Protein AF-A0A538Q5A8-F1 (afdb_monomer_lite)

Sequence (222 aa):
MERQHADHRPHLADAARALSKSDFEQAVEAIGNLHSSVESIIVTRTRLRECVISLDGLGEPGSVIELAIRARRVVITMQTDRLREAFRDPSAAKRARGWFRGKLCGIDDVIQFLDELMKCSGGWEQYREGRPLPVGMKEIDRVTMYRTTVRIGQRTMRELGADPDLTHCLQSGIAASDWPEVHAGCKQIKSVLDGEIDQDPDTNATAPVPRARMRSASAGTP

Radius of gyration: 24.61 Å; chains: 1; bounding box: 71×52×71 Å

Structure (mmCIF, N/CA/C/O backbone):
data_AF-A0A538Q5A8-F1
#
_entry.id   AF-A0A538Q5A8-F1
#
loop_
_atom_site.group_PDB
_atom_site.id
_atom_site.type_symbol
_atom_site.label_atom_id
_atom_site.label_alt_id
_atom_site.label_comp_id
_atom_site.label_asym_id
_atom_site.label_entity_id
_atom_site.label_seq_id
_atom_site.pdbx_PDB_ins_code
_atom_site.Cartn_x
_atom_site.Cartn_y
_atom_site.Cartn_z
_atom_site.occupancy
_atom_site.B_iso_or_equiv
_atom_site.auth_seq_id
_atom_site.auth_comp_id
_atom_site.auth_asym_id
_atom_site.auth_atom_id
_atom_site.pdbx_PDB_model_num
ATOM 1 N N . MET A 1 1 ? 3.463 -10.843 -8.846 1.00 37.59 1 MET A N 1
ATOM 2 C CA . MET A 1 1 ? 4.041 -11.206 -10.160 1.00 37.59 1 MET A CA 1
ATOM 3 C C . MET A 1 1 ? 4.401 -12.690 -10.257 1.00 37.59 1 MET A C 1
ATOM 5 O O . MET A 1 1 ? 4.183 -13.246 -11.321 1.00 37.59 1 MET A O 1
ATOM 9 N N . GLU A 1 2 ? 4.826 -13.383 -9.187 1.00 29.23 2 GLU A N 1
ATOM 10 C CA . GLU A 1 2 ? 5.013 -14.853 -9.228 1.00 29.23 2 GLU A CA 1
ATOM 11 C C . GLU A 1 2 ? 3.733 -15.641 -9.544 1.00 29.23 2 GLU A C 1
ATOM 13 O O . GLU A 1 2 ? 3.791 -16.560 -10.353 1.00 29.23 2 GLU A O 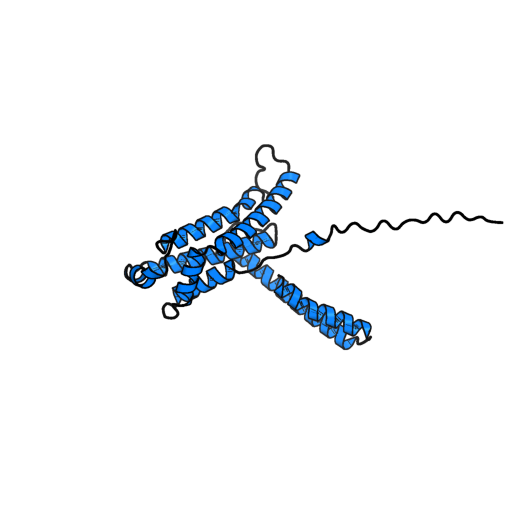1
ATOM 18 N N . ARG A 1 3 ? 2.560 -15.234 -9.027 1.00 36.12 3 ARG A N 1
ATOM 19 C CA . ARG A 1 3 ? 1.270 -15.802 -9.475 1.00 36.12 3 ARG A CA 1
ATOM 20 C C . ARG A 1 3 ? 1.015 -15.574 -10.971 1.00 36.12 3 ARG A C 1
ATOM 22 O O . ARG A 1 3 ? 0.598 -16.487 -11.652 1.00 36.12 3 ARG A O 1
ATOM 29 N N . GLN A 1 4 ? 1.386 -14.413 -11.511 1.00 48.16 4 GLN A N 1
ATOM 30 C CA . GLN A 1 4 ? 1.176 -14.071 -12.927 1.00 48.16 4 GLN A CA 1
ATOM 31 C C . GLN A 1 4 ? 2.154 -14.803 -13.860 1.00 48.16 4 GLN A C 1
ATOM 33 O O . GLN A 1 4 ? 1.758 -15.326 -14.894 1.00 48.16 4 GLN A O 1
ATOM 38 N N . HIS A 1 5 ? 3.430 -14.930 -13.478 1.00 47.41 5 HIS A N 1
ATOM 39 C CA . HIS A 1 5 ? 4.376 -15.797 -14.185 1.00 47.41 5 HIS A CA 1
ATOM 40 C C . HIS A 1 5 ? 3.963 -17.274 -14.086 1.00 47.41 5 HIS A C 1
ATOM 42 O O . HIS A 1 5 ? 4.152 -18.017 -15.047 1.00 47.41 5 HIS A O 1
ATOM 48 N N . ALA A 1 6 ? 3.383 -17.701 -12.959 1.00 55.28 6 ALA A N 1
ATOM 49 C CA . ALA A 1 6 ? 2.808 -19.033 -12.803 1.00 55.28 6 ALA A CA 1
ATOM 50 C C . ALA A 1 6 ? 1.535 -19.243 -13.641 1.00 55.28 6 ALA A C 1
ATOM 52 O O . ALA A 1 6 ? 1.316 -20.369 -14.067 1.00 55.28 6 ALA A O 1
ATOM 53 N N . ASP A 1 7 ? 0.766 -18.194 -13.942 1.00 58.53 7 ASP A N 1
ATOM 54 C CA . ASP A 1 7 ? -0.434 -18.267 -14.788 1.00 58.53 7 ASP A CA 1
ATOM 55 C C . ASP A 1 7 ? -0.092 -18.299 -16.294 1.00 58.53 7 ASP A C 1
ATOM 57 O O . ASP A 1 7 ? -0.778 -18.952 -17.075 1.00 58.53 7 ASP A O 1
ATOM 61 N N . HIS A 1 8 ? 1.006 -17.663 -16.729 1.00 64.19 8 HIS A N 1
ATOM 62 C CA . HIS A 1 8 ? 1.433 -17.681 -18.143 1.00 64.19 8 HIS A CA 1
ATOM 63 C C . HIS A 1 8 ? 2.326 -18.869 -18.516 1.00 64.19 8 HIS A C 1
ATOM 65 O O . HIS A 1 8 ? 2.351 -19.296 -19.673 1.00 64.19 8 HIS A O 1
ATOM 71 N N . ARG A 1 9 ? 3.083 -19.407 -17.551 1.00 65.94 9 ARG A N 1
ATOM 72 C CA . ARG A 1 9 ? 4.001 -20.537 -17.757 1.00 65.94 9 ARG A CA 1
ATOM 73 C C . ARG A 1 9 ? 3.291 -21.805 -18.281 1.00 65.94 9 ARG A C 1
ATOM 75 O O . ARG A 1 9 ? 3.888 -22.446 -19.141 1.00 65.94 9 ARG A O 1
ATOM 82 N N . PRO A 1 10 ? 2.054 -22.148 -17.867 1.00 69.69 10 PRO A N 1
ATOM 83 C CA . PRO A 1 10 ? 1.258 -23.218 -18.466 1.00 69.69 10 PRO A CA 1
ATOM 84 C C . PRO A 1 10 ? 0.970 -22.974 -19.947 1.00 69.69 10 PRO A C 1
ATOM 86 O O . PRO A 1 10 ? 1.290 -23.829 -20.759 1.00 69.69 10 PRO A O 1
ATOM 89 N N . HIS A 1 11 ? 0.496 -21.782 -20.326 1.00 69.50 11 HIS A N 1
ATOM 90 C CA . HIS A 1 11 ? 0.182 -21.460 -21.724 1.00 69.50 11 HIS A CA 1
ATOM 91 C C . HIS A 1 11 ? 1.423 -21.469 -22.631 1.00 69.50 11 HIS A C 1
ATOM 93 O O . HIS A 1 11 ? 1.378 -21.984 -23.745 1.00 69.50 11 HIS A O 1
ATOM 99 N N . LEU A 1 12 ? 2.560 -20.970 -22.134 1.00 70.62 12 LEU A N 1
ATOM 100 C CA . LEU A 1 12 ? 3.858 -21.063 -22.814 1.00 70.62 12 LEU A CA 1
ATOM 101 C C . LEU A 1 12 ? 4.355 -22.512 -22.932 1.00 70.62 12 LEU A C 1
ATOM 103 O O . LEU A 1 12 ? 4.882 -22.898 -23.976 1.00 70.62 12 LEU A O 1
ATOM 107 N N . ALA A 1 13 ? 4.188 -23.320 -21.883 1.00 75.00 13 ALA A N 1
ATOM 108 C CA . ALA A 1 13 ? 4.565 -24.730 -21.890 1.00 75.00 13 ALA A CA 1
ATOM 109 C C . ALA A 1 13 ? 3.669 -25.563 -22.818 1.00 75.00 13 ALA A C 1
ATOM 111 O O . ALA A 1 13 ? 4.172 -26.460 -23.492 1.00 75.00 13 ALA A O 1
ATOM 112 N N . ASP A 1 14 ? 2.375 -25.260 -22.884 1.00 72.06 14 ASP A N 1
ATOM 113 C CA . ASP A 1 14 ? 1.410 -25.931 -23.752 1.00 72.06 14 ASP A CA 1
ATOM 114 C C . ASP A 1 14 ? 1.629 -25.551 -25.219 1.00 72.06 14 ASP A C 1
ATOM 116 O O . ASP A 1 14 ? 1.674 -26.443 -26.063 1.00 72.06 14 ASP A O 1
ATOM 120 N N . ALA A 1 15 ? 1.912 -24.277 -25.517 1.00 64.94 15 ALA A N 1
ATOM 121 C CA . ALA A 1 15 ? 2.316 -23.844 -26.855 1.00 64.94 15 ALA A CA 1
ATOM 122 C C . ALA A 1 15 ? 3.619 -24.531 -27.304 1.00 64.94 15 ALA A C 1
ATOM 124 O O . ALA A 1 15 ? 3.683 -25.089 -28.398 1.00 64.94 15 ALA A O 1
ATOM 125 N N . ALA A 1 16 ? 4.647 -24.568 -26.447 1.00 71.94 16 ALA A N 1
ATOM 126 C CA . ALA A 1 16 ? 5.907 -25.251 -26.752 1.00 71.94 16 ALA A CA 1
ATOM 127 C C . ALA A 1 16 ? 5.720 -26.769 -26.946 1.00 71.94 16 ALA A C 1
ATOM 129 O O . ALA A 1 16 ? 6.320 -27.362 -27.845 1.00 71.94 16 ALA A O 1
ATOM 130 N N . ARG A 1 17 ? 4.864 -27.402 -26.132 1.00 74.50 17 ARG A N 1
ATOM 131 C CA . ARG A 1 17 ? 4.540 -28.832 -26.230 1.00 74.50 17 ARG A CA 1
ATOM 132 C C . ARG A 1 17 ? 3.773 -29.149 -27.513 1.00 74.50 17 ARG A C 1
ATOM 134 O O . ARG A 1 17 ? 4.131 -30.115 -28.185 1.00 74.50 17 ARG A O 1
ATOM 141 N N . ALA A 1 18 ? 2.771 -28.349 -27.864 1.00 68.38 18 ALA A N 1
ATOM 142 C CA . ALA A 1 18 ? 1.986 -28.507 -29.086 1.00 68.38 18 ALA A CA 1
ATOM 143 C C . ALA A 1 18 ? 2.860 -28.329 -30.339 1.00 68.38 18 ALA A C 1
ATOM 145 O O . ALA A 1 18 ? 2.872 -29.196 -31.214 1.00 68.38 18 ALA A O 1
ATOM 146 N N . LEU A 1 19 ? 3.717 -27.299 -30.358 1.00 71.69 19 LEU A N 1
ATOM 147 C CA . LEU A 1 19 ? 4.694 -27.080 -31.432 1.00 71.69 19 LEU A CA 1
ATOM 148 C C . LEU A 1 19 ? 5.679 -28.252 -31.573 1.00 71.69 19 LEU A C 1
ATOM 150 O O . LEU A 1 19 ? 5.945 -28.692 -32.689 1.00 71.69 19 LEU A O 1
ATOM 154 N N . SER A 1 20 ? 6.171 -28.823 -30.464 1.00 77.06 20 SER A N 1
ATOM 155 C CA . SER A 1 20 ? 7.066 -29.995 -30.508 1.00 77.06 20 SER A CA 1
ATOM 156 C C . SER A 1 20 ? 6.410 -31.255 -31.089 1.00 77.06 20 SER A C 1
ATOM 158 O O . SER A 1 20 ? 7.106 -32.143 -31.577 1.00 77.06 20 SER A O 1
ATOM 160 N N . LYS A 1 21 ? 5.074 -31.331 -31.049 1.00 82.69 21 LYS A N 1
ATOM 161 C CA . LYS A 1 21 ? 4.269 -32.440 -31.578 1.00 82.69 21 LYS A CA 1
ATOM 162 C C . LYS A 1 21 ? 3.702 -32.161 -32.972 1.00 82.69 21 LYS A C 1
ATOM 164 O O . LYS A 1 21 ? 2.992 -33.009 -33.499 1.00 82.69 21 LYS A O 1
ATOM 169 N N . SER A 1 22 ? 4.026 -31.011 -33.572 1.00 80.69 22 SER A N 1
ATOM 170 C CA . SER A 1 22 ? 3.412 -30.531 -34.822 1.00 80.69 22 SER A CA 1
ATOM 171 C C . SER A 1 22 ? 1.880 -30.419 -34.748 1.00 80.69 22 SER A C 1
ATOM 173 O O . SER A 1 22 ? 1.199 -30.507 -35.766 1.00 80.69 22 SER A O 1
ATOM 175 N N . ASP A 1 23 ? 1.339 -30.215 -33.543 1.00 78.31 23 ASP A N 1
ATOM 176 C CA . ASP A 1 23 ? -0.081 -29.948 -33.321 1.00 78.31 23 ASP A CA 1
ATOM 177 C C . ASP A 1 23 ? -0.313 -28.436 -33.408 1.00 78.31 23 ASP A C 1
ATOM 179 O O . ASP A 1 23 ? -0.249 -27.691 -32.426 1.00 78.31 23 ASP A O 1
ATOM 183 N N . PHE A 1 24 ? -0.467 -27.963 -34.643 1.00 78.00 24 PHE A N 1
ATOM 184 C CA . PHE A 1 24 ? -0.552 -26.537 -34.940 1.00 78.00 24 PHE A CA 1
ATOM 185 C C . PHE A 1 24 ? -1.856 -25.902 -34.445 1.00 78.00 24 PHE A C 1
ATOM 187 O O . PHE A 1 24 ? -1.847 -24.724 -34.100 1.00 78.00 24 PHE A O 1
ATOM 194 N N . GLU A 1 25 ? -2.951 -26.659 -34.364 1.00 79.75 25 GLU A N 1
ATOM 195 C CA . GLU A 1 25 ? -4.241 -26.161 -33.873 1.00 79.75 25 GLU A CA 1
ATOM 196 C C . GLU A 1 25 ? -4.165 -25.864 -32.371 1.00 79.75 25 GLU A C 1
ATOM 198 O O . GLU A 1 25 ? -4.440 -24.741 -31.942 1.00 79.75 25 GLU A O 1
ATOM 203 N N . GLN A 1 26 ? -3.647 -26.815 -31.586 1.00 70.38 26 GLN A N 1
ATOM 204 C CA . GLN A 1 26 ? -3.437 -26.628 -30.151 1.00 70.38 26 GLN A CA 1
ATOM 205 C C . GLN A 1 26 ? -2.384 -25.546 -29.848 1.00 70.38 26 GLN A C 1
ATOM 207 O O . GLN A 1 26 ? -2.500 -24.814 -28.862 1.00 70.38 26 GLN A O 1
ATOM 212 N N . ALA A 1 27 ? -1.366 -25.396 -30.703 1.00 69.44 27 ALA A N 1
ATOM 213 C CA . ALA A 1 27 ? -0.387 -24.318 -30.577 1.00 69.44 27 ALA A CA 1
ATOM 214 C C . ALA A 1 27 ? -1.016 -22.933 -30.807 1.00 69.44 27 ALA A C 1
ATOM 216 O O . ALA A 1 27 ? -0.732 -22.002 -30.051 1.00 69.44 27 ALA A O 1
ATOM 217 N N . VAL A 1 28 ? -1.882 -22.790 -31.816 1.00 79.94 28 VAL A N 1
ATOM 218 C CA . VAL A 1 28 ? -2.597 -21.536 -32.107 1.00 79.94 28 VAL A CA 1
ATOM 219 C C . VAL A 1 28 ? -3.546 -21.169 -30.968 1.00 79.94 28 VAL A C 1
ATOM 221 O O . VAL A 1 28 ? -3.553 -20.013 -30.543 1.00 79.94 28 VAL A O 1
ATOM 224 N N . GLU A 1 29 ? -4.286 -22.132 -30.417 1.00 80.50 29 GLU A N 1
ATOM 225 C CA . GLU A 1 29 ? -5.169 -21.903 -29.267 1.00 80.50 29 GLU A CA 1
ATOM 226 C C . GLU A 1 29 ? -4.383 -21.448 -28.024 1.00 80.50 29 GLU A C 1
ATOM 228 O O . GLU A 1 29 ? -4.725 -20.442 -27.395 1.00 80.50 29 GLU A O 1
ATOM 233 N N . ALA A 1 30 ? -3.278 -22.126 -27.694 1.00 73.38 30 ALA A N 1
ATOM 234 C CA . ALA A 1 30 ? -2.431 -21.763 -26.558 1.00 73.38 30 ALA A CA 1
ATOM 235 C C . ALA A 1 30 ? -1.811 -20.359 -26.708 1.00 73.38 30 ALA A C 1
ATOM 237 O O . ALA A 1 30 ? -1.755 -19.598 -25.737 1.00 73.38 30 ALA A O 1
ATOM 238 N N . ILE A 1 31 ? -1.395 -19.985 -27.924 1.00 78.12 31 ILE A N 1
ATOM 239 C CA . ILE A 1 31 ? -0.902 -18.635 -28.239 1.00 78.12 31 ILE A CA 1
ATOM 240 C C . ILE A 1 31 ? -2.031 -17.598 -28.130 1.00 78.12 31 ILE A C 1
ATOM 242 O O . ILE A 1 31 ? -1.809 -16.523 -27.571 1.00 78.12 31 ILE A O 1
ATOM 246 N N . GLY A 1 32 ? -3.243 -17.910 -28.600 1.00 80.19 32 GLY A N 1
ATOM 247 C CA . GLY A 1 32 ? -4.415 -17.034 -28.477 1.00 80.19 32 GLY A CA 1
ATOM 248 C C . GLY A 1 32 ? -4.809 -16.767 -27.020 1.00 80.19 32 GLY A C 1
ATOM 249 O O . GLY A 1 32 ? -5.078 -15.623 -26.639 1.00 80.19 32 GLY A O 1
ATOM 250 N N . ASN A 1 33 ? -4.755 -17.798 -26.175 1.00 76.44 33 ASN A N 1
ATOM 251 C CA . ASN A 1 33 ? -4.993 -17.682 -24.736 1.00 76.44 33 ASN A CA 1
ATOM 252 C C . ASN A 1 33 ? -3.912 -16.836 -24.045 1.00 76.44 33 ASN A C 1
ATOM 254 O O . ASN A 1 33 ? -4.232 -15.962 -23.235 1.00 76.44 33 ASN A O 1
ATOM 258 N N . LEU A 1 34 ? -2.638 -17.028 -24.408 1.00 76.25 34 LEU A N 1
ATOM 259 C CA . LEU A 1 34 ? -1.540 -16.195 -23.915 1.00 76.25 34 LEU A CA 1
ATOM 260 C C . LEU A 1 34 ? -1.723 -14.726 -24.320 1.00 76.25 34 LEU A C 1
ATOM 262 O O . LEU A 1 34 ? -1.598 -13.845 -23.470 1.00 76.25 34 LEU A O 1
ATOM 266 N N . HIS A 1 35 ? -2.051 -14.461 -25.586 1.00 78.50 35 HIS A N 1
ATOM 267 C CA . HIS A 1 35 ? -2.287 -13.109 -26.093 1.00 78.50 35 HIS A CA 1
ATOM 268 C C . HIS A 1 35 ? -3.410 -12.406 -25.321 1.00 78.50 35 HIS A C 1
ATOM 270 O O . HIS A 1 35 ? -3.210 -11.309 -24.803 1.00 78.50 35 HIS A O 1
ATOM 276 N N . SER A 1 36 ? -4.559 -13.070 -25.168 1.00 77.75 36 SER A N 1
ATOM 277 C CA . SER A 1 36 ? -5.715 -12.536 -24.430 1.00 77.75 36 SER A CA 1
ATOM 278 C C . SER A 1 36 ? -5.375 -12.231 -22.966 1.00 77.75 36 SER A C 1
ATOM 280 O O . SER A 1 36 ? -5.801 -11.220 -22.404 1.00 77.75 36 SER A O 1
ATOM 282 N N . SER A 1 37 ? -4.560 -13.083 -22.340 1.00 74.50 37 SER A N 1
ATOM 283 C CA . SER A 1 37 ? -4.088 -12.890 -20.968 1.00 74.50 37 SER A CA 1
ATOM 284 C C . SER A 1 37 ? -3.166 -11.668 -20.839 1.00 74.50 37 SER A C 1
ATOM 286 O O . SER A 1 37 ? -3.335 -10.848 -19.932 1.00 74.50 37 SER A O 1
ATOM 288 N N . VAL A 1 38 ? -2.233 -11.487 -21.781 1.00 79.19 38 VAL A N 1
ATOM 289 C CA . VAL A 1 38 ? -1.341 -10.316 -21.831 1.00 79.19 38 VAL A CA 1
ATOM 290 C C . VAL A 1 38 ? -2.129 -9.026 -22.071 1.00 79.19 38 VAL A C 1
ATOM 292 O O . VAL A 1 38 ? -1.880 -8.024 -21.398 1.00 79.19 38 VAL A O 1
ATOM 295 N N . GLU A 1 39 ? -3.109 -9.044 -22.972 1.00 81.94 39 GLU A N 1
ATOM 296 C CA . GLU A 1 39 ? -3.972 -7.891 -23.244 1.00 81.94 39 GLU A CA 1
ATOM 297 C C . GLU A 1 39 ? -4.750 -7.458 -21.992 1.00 81.94 39 GLU A C 1
ATOM 299 O O . GLU A 1 39 ? -4.746 -6.279 -21.630 1.00 81.94 39 GLU A O 1
ATOM 304 N N . SER A 1 40 ? -5.321 -8.414 -21.255 1.00 76.12 40 SER A N 1
ATOM 305 C CA . SER A 1 40 ? -5.997 -8.153 -19.978 1.00 76.12 40 SER A CA 1
ATOM 306 C C . SER A 1 40 ? -5.077 -7.478 -18.948 1.00 76.12 40 SER A C 1
ATOM 308 O O . SER A 1 40 ? -5.486 -6.540 -18.251 1.00 76.12 40 SER A O 1
ATOM 310 N N . ILE A 1 41 ? -3.804 -7.883 -18.882 1.00 78.56 41 ILE A N 1
ATOM 311 C CA . ILE A 1 41 ? -2.804 -7.260 -18.001 1.00 78.56 41 ILE A CA 1
ATOM 312 C C . ILE A 1 41 ? -2.503 -5.829 -18.432 1.00 78.56 41 ILE A C 1
ATOM 314 O O . ILE A 1 41 ? -2.433 -4.941 -17.578 1.00 78.56 41 ILE A O 1
ATOM 318 N N . ILE A 1 42 ? -2.343 -5.585 -19.734 1.00 80.94 42 ILE A N 1
ATOM 319 C CA . ILE A 1 42 ? -2.101 -4.241 -20.270 1.00 80.94 42 ILE A CA 1
ATOM 320 C C . ILE A 1 42 ? -3.276 -3.326 -19.923 1.00 80.94 42 ILE A C 1
ATOM 322 O O . ILE A 1 42 ? -3.060 -2.257 -19.354 1.00 80.94 42 ILE A O 1
ATOM 326 N N . VAL A 1 43 ? -4.513 -3.763 -20.176 1.00 83.31 43 VAL A N 1
ATOM 327 C CA . VAL A 1 43 ? -5.726 -2.997 -19.849 1.00 83.31 43 VAL A CA 1
ATOM 328 C C . VAL A 1 43 ? -5.808 -2.712 -18.349 1.00 83.31 43 VAL A C 1
ATOM 330 O O . VAL A 1 43 ? -6.042 -1.572 -17.946 1.00 83.31 43 VAL A O 1
ATOM 333 N N . THR A 1 44 ? -5.565 -3.719 -17.509 1.00 81.31 44 THR A N 1
ATOM 334 C CA . THR A 1 44 ? -5.602 -3.570 -16.047 1.00 81.31 44 THR A CA 1
ATOM 335 C C . THR A 1 44 ? -4.535 -2.596 -15.554 1.00 81.31 44 THR A C 1
ATOM 337 O O . THR A 1 44 ? -4.825 -1.725 -14.733 1.00 81.31 44 THR A O 1
ATOM 340 N N . ARG A 1 45 ? -3.308 -2.687 -16.078 1.00 85.00 45 ARG A N 1
ATOM 341 C CA . ARG A 1 45 ? -2.212 -1.772 -15.742 1.00 85.00 45 ARG A CA 1
ATOM 342 C C . ARG A 1 45 ? -2.521 -0.341 -16.174 1.00 85.00 45 ARG A C 1
ATOM 344 O O . ARG A 1 45 ? -2.239 0.577 -15.408 1.00 85.00 45 ARG A O 1
ATOM 351 N N . THR A 1 46 ? -3.073 -0.146 -17.369 1.00 87.56 46 THR A N 1
ATOM 352 C CA . THR A 1 46 ? -3.444 1.182 -17.879 1.00 87.56 46 THR A CA 1
ATOM 353 C C . THR A 1 46 ? -4.511 1.820 -16.998 1.00 87.56 46 THR A C 1
ATOM 355 O O . THR A 1 46 ? -4.307 2.932 -16.522 1.00 87.56 46 THR A O 1
ATOM 358 N N . ARG A 1 47 ? -5.573 1.079 -16.660 1.00 88.00 47 ARG A N 1
ATOM 359 C CA . ARG A 1 47 ? -6.610 1.556 -15.733 1.00 88.00 47 ARG A CA 1
ATOM 360 C C . ARG A 1 47 ? -6.046 1.879 -14.352 1.00 88.00 47 ARG A C 1
ATOM 362 O O . ARG A 1 47 ? -6.343 2.929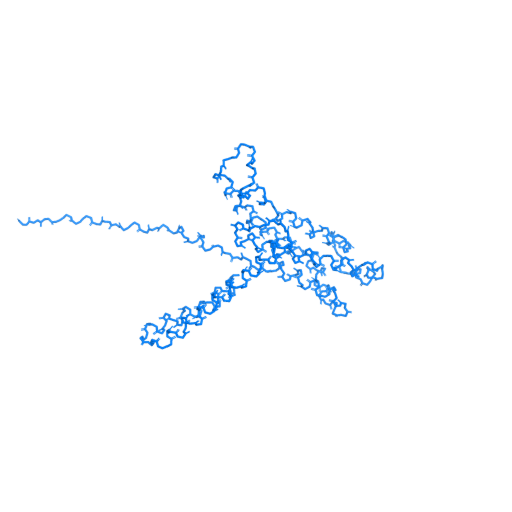 -13.796 1.00 88.00 47 ARG A O 1
ATOM 369 N N . LEU A 1 48 ? -5.194 1.007 -13.805 1.00 89.00 48 LEU A N 1
ATOM 370 C CA . LEU A 1 48 ? -4.543 1.257 -12.518 1.00 89.00 48 LEU A CA 1
ATOM 371 C C . LEU A 1 48 ? -3.702 2.539 -12.559 1.00 89.00 48 LEU A C 1
ATOM 373 O O . LEU A 1 48 ? -3.770 3.339 -11.631 1.00 89.00 48 LEU A O 1
ATOM 377 N N . ARG A 1 49 ? -2.930 2.741 -13.630 1.00 91.25 49 ARG A N 1
ATOM 378 C CA . ARG A 1 49 ? -2.128 3.950 -13.850 1.00 91.25 49 ARG A CA 1
ATOM 379 C C . ARG A 1 49 ? -3.002 5.199 -13.881 1.00 91.25 49 ARG A C 1
ATOM 381 O O . ARG A 1 49 ? -2.698 6.138 -13.156 1.00 91.25 49 ARG A O 1
ATOM 388 N N . GLU A 1 50 ? -4.075 5.200 -14.663 1.00 93.25 50 GLU A N 1
ATOM 389 C CA . GLU A 1 50 ? -5.018 6.324 -14.746 1.00 93.25 50 GLU A CA 1
ATOM 390 C C . GLU A 1 50 ? -5.620 6.660 -13.377 1.00 93.25 50 GLU A C 1
ATOM 392 O O . GLU A 1 50 ? -5.583 7.815 -12.950 1.00 93.25 50 GLU A O 1
ATOM 397 N N . CYS A 1 51 ? -6.096 5.647 -12.644 1.00 91.88 51 CYS A N 1
ATOM 398 C CA . CYS A 1 51 ? -6.638 5.836 -11.302 1.00 91.88 51 CYS A CA 1
ATOM 399 C C . CYS A 1 51 ? -5.595 6.403 -10.333 1.00 91.88 51 CYS A C 1
ATOM 401 O O . CYS A 1 51 ? -5.885 7.357 -9.618 1.00 91.88 51 CYS A O 1
ATOM 403 N N . VAL A 1 52 ? -4.383 5.842 -10.307 1.00 94.19 52 VAL A N 1
ATOM 404 C CA . VAL A 1 52 ? -3.316 6.295 -9.403 1.00 94.19 52 VAL A CA 1
ATOM 405 C C . VAL A 1 52 ? -2.935 7.742 -9.690 1.00 94.19 52 VAL A C 1
ATOM 407 O O . VAL A 1 52 ? -2.897 8.539 -8.759 1.00 94.19 52 VAL A O 1
ATOM 410 N N . ILE A 1 53 ? -2.725 8.098 -10.961 1.00 93.88 53 ILE A N 1
ATOM 411 C CA . ILE A 1 53 ? -2.381 9.469 -11.365 1.00 93.88 53 ILE A CA 1
ATOM 412 C C . ILE A 1 53 ? -3.471 10.453 -10.934 1.00 93.88 53 ILE A C 1
ATOM 414 O O . ILE A 1 53 ? -3.157 11.520 -10.408 1.00 93.88 53 ILE A O 1
ATOM 418 N N . SER A 1 54 ? -4.741 10.093 -11.137 1.00 93.88 54 SER A N 1
ATOM 419 C CA . SER A 1 54 ? -5.872 10.936 -10.749 1.00 93.88 54 SER A CA 1
ATOM 420 C C . SER A 1 54 ? -5.998 11.116 -9.235 1.00 93.88 54 SER A C 1
ATOM 422 O O . SER A 1 54 ? -6.544 12.129 -8.806 1.00 93.88 54 SER A O 1
ATOM 424 N N . LEU A 1 55 ? -5.567 10.135 -8.437 1.00 92.19 55 LEU A N 1
ATOM 425 C CA . LEU A 1 55 ? -5.787 10.120 -6.989 1.00 92.19 55 LEU A CA 1
ATOM 426 C C . LEU A 1 55 ? -4.609 10.693 -6.197 1.00 92.19 55 LEU A C 1
ATOM 428 O O . LEU A 1 55 ? -4.838 11.323 -5.169 1.00 92.19 55 LEU A O 1
ATOM 432 N N . ASP A 1 56 ? -3.368 10.497 -6.648 1.00 91.69 56 ASP A N 1
ATOM 433 C CA . ASP A 1 56 ? -2.183 10.985 -5.929 1.00 91.69 56 ASP A CA 1
ATOM 434 C C . ASP A 1 56 ? -1.591 12.287 -6.486 1.00 91.69 56 ASP A C 1
ATOM 436 O O . ASP A 1 56 ? -0.780 12.925 -5.816 1.00 91.69 56 ASP A O 1
ATOM 440 N N . GLY A 1 57 ? -1.976 12.693 -7.702 1.00 88.56 57 GLY A N 1
ATOM 441 C CA . GLY A 1 57 ? -1.511 13.930 -8.331 1.00 88.56 57 GLY A CA 1
ATOM 442 C C . GLY A 1 57 ? -0.016 13.960 -8.672 1.00 88.56 57 GLY A C 1
ATOM 443 O O . GLY A 1 57 ? 0.510 15.014 -9.026 1.00 88.56 57 GLY A O 1
ATOM 444 N N . LEU A 1 58 ? 0.694 12.829 -8.601 1.00 88.75 58 LEU A N 1
ATOM 445 C CA . LEU A 1 58 ? 2.137 12.780 -8.846 1.00 88.75 58 LEU A CA 1
ATOM 446 C C . LEU A 1 58 ? 2.476 12.685 -10.343 1.00 88.75 58 LEU A C 1
ATOM 448 O O . LEU A 1 58 ? 3.646 12.762 -10.707 1.00 88.75 58 LEU A O 1
ATOM 452 N N . GLY A 1 59 ? 1.503 12.523 -11.241 1.00 90.69 59 GLY A N 1
ATOM 453 C CA . GLY A 1 59 ? 1.751 12.369 -12.682 1.00 90.69 59 GLY A CA 1
ATOM 454 C C . GLY A 1 59 ? 2.389 11.020 -13.044 1.00 90.69 59 GLY A C 1
ATOM 455 O O . GLY A 1 59 ? 2.296 10.056 -12.287 1.00 90.69 59 GLY A O 1
ATOM 456 N N . GLU A 1 60 ? 3.062 10.938 -14.191 1.00 91.69 60 GLU A N 1
ATOM 457 C CA . GLU A 1 60 ? 3.463 9.659 -14.804 1.00 91.69 60 GLU A CA 1
ATOM 458 C C . GLU A 1 60 ? 4.495 8.824 -14.026 1.00 91.69 60 GLU A C 1
ATOM 460 O O . GLU A 1 60 ? 5.599 9.317 -13.784 1.00 91.69 60 GLU A O 1
ATOM 465 N N . PRO A 1 61 ? 4.206 7.561 -13.656 1.00 90.62 61 PRO A N 1
ATOM 466 C CA . PRO A 1 61 ? 5.160 6.754 -12.908 1.00 90.62 61 PRO A CA 1
ATOM 467 C C . PRO A 1 61 ? 6.405 6.420 -13.735 1.00 90.62 61 PRO A C 1
ATOM 469 O O . PRO A 1 61 ? 6.300 6.006 -14.888 1.00 90.62 61 PRO A O 1
ATOM 472 N N . GLY A 1 62 ? 7.588 6.528 -13.124 1.00 87.00 62 GLY A N 1
ATOM 473 C CA . GLY A 1 62 ? 8.863 6.199 -13.772 1.00 87.00 62 GLY A CA 1
ATOM 474 C C . GLY A 1 62 ? 9.130 4.694 -13.896 1.00 87.00 62 GLY A C 1
ATOM 475 O O . GLY A 1 62 ? 10.035 4.276 -14.614 1.00 87.00 62 GLY A O 1
ATOM 476 N N . SER A 1 63 ? 8.354 3.852 -13.205 1.00 88.00 63 SER A N 1
ATOM 477 C CA . SER A 1 63 ? 8.462 2.391 -13.277 1.00 88.00 63 SER A CA 1
ATOM 478 C C . SER A 1 63 ? 7.171 1.685 -12.844 1.00 88.00 63 SER A C 1
ATOM 480 O O . SER A 1 63 ? 6.305 2.267 -12.190 1.00 88.00 63 SER A O 1
ATOM 482 N N . VAL A 1 64 ? 7.043 0.395 -13.178 1.00 86.81 64 VAL A N 1
ATOM 483 C CA . VAL A 1 64 ? 5.927 -0.455 -12.707 1.00 86.81 64 VAL A CA 1
ATOM 484 C C . VAL A 1 64 ? 5.963 -0.633 -11.188 1.00 86.81 64 VAL A C 1
ATOM 486 O O . VAL A 1 64 ? 4.913 -0.653 -10.551 1.00 86.81 64 VAL A O 1
ATOM 489 N N . ILE A 1 65 ? 7.159 -0.722 -10.601 1.00 86.75 65 ILE A N 1
ATOM 490 C CA . ILE A 1 65 ? 7.320 -0.849 -9.149 1.00 86.75 65 ILE A CA 1
ATOM 491 C C . ILE A 1 65 ? 6.862 0.440 -8.457 1.00 86.75 65 ILE A C 1
ATOM 493 O O . ILE A 1 65 ? 6.108 0.367 -7.490 1.00 86.75 65 ILE A O 1
ATOM 497 N N . GLU A 1 66 ? 7.227 1.614 -8.988 1.00 91.69 66 GLU A N 1
ATOM 498 C CA . GLU A 1 66 ? 6.702 2.895 -8.496 1.00 91.69 66 GLU A CA 1
ATOM 499 C C . GLU A 1 66 ? 5.171 2.931 -8.568 1.00 91.69 66 GLU A C 1
ATOM 501 O O . GLU A 1 66 ? 4.522 3.261 -7.577 1.00 91.69 66 GLU A O 1
ATOM 506 N N . LEU A 1 67 ? 4.581 2.538 -9.705 1.00 91.25 67 LEU A N 1
ATOM 507 C CA . LEU A 1 67 ? 3.125 2.472 -9.854 1.00 91.25 67 LEU A CA 1
ATOM 508 C C . LEU A 1 67 ? 2.488 1.565 -8.792 1.00 91.25 67 LEU A C 1
ATOM 510 O O . LEU A 1 67 ? 1.463 1.920 -8.215 1.00 91.25 67 LEU A O 1
ATOM 514 N N . ALA A 1 68 ? 3.093 0.415 -8.504 1.00 89.62 68 ALA A N 1
ATOM 515 C CA . ALA A 1 68 ? 2.581 -0.513 -7.506 1.00 89.62 68 ALA A CA 1
ATOM 516 C C . ALA A 1 68 ? 2.690 0.045 -6.075 1.00 89.62 68 ALA A C 1
ATOM 518 O O . ALA A 1 68 ? 1.742 -0.089 -5.302 1.00 89.62 68 ALA A O 1
ATOM 519 N N . ILE A 1 69 ? 3.796 0.715 -5.728 1.00 91.50 69 ILE A N 1
ATOM 520 C CA . ILE A 1 69 ? 3.943 1.441 -4.454 1.00 91.50 69 ILE A CA 1
ATOM 521 C C . ILE A 1 69 ? 2.847 2.504 -4.346 1.00 91.50 69 ILE A C 1
ATOM 523 O O . ILE A 1 69 ? 2.104 2.528 -3.370 1.00 91.50 69 ILE A O 1
ATOM 527 N N . ARG A 1 70 ? 2.686 3.348 -5.368 1.00 93.19 70 ARG A N 1
ATOM 528 C CA . ARG A 1 70 ? 1.681 4.421 -5.386 1.00 93.19 70 ARG A CA 1
ATOM 529 C C . ARG A 1 70 ? 0.250 3.890 -5.288 1.00 93.19 70 ARG A C 1
ATOM 531 O O . ARG A 1 70 ? -0.527 4.407 -4.493 1.00 93.19 70 ARG A O 1
ATOM 538 N N . ALA A 1 71 ? -0.075 2.804 -5.989 1.00 92.19 71 ALA A N 1
ATOM 539 C CA . ALA A 1 71 ? -1.368 2.128 -5.873 1.00 92.19 71 ALA A CA 1
ATOM 540 C C . ALA A 1 71 ? -1.670 1.680 -4.436 1.00 92.19 71 ALA A C 1
ATOM 542 O O . ALA A 1 71 ? -2.778 1.887 -3.942 1.00 92.19 71 ALA A O 1
ATOM 543 N N . ARG A 1 72 ? -0.679 1.112 -3.736 1.00 92.50 72 ARG A N 1
ATOM 544 C CA . ARG A 1 72 ? -0.826 0.751 -2.318 1.00 92.50 72 ARG A CA 1
ATOM 545 C C . ARG A 1 72 ? -1.048 1.979 -1.455 1.00 92.50 72 ARG A C 1
ATOM 547 O O . ARG A 1 72 ? -1.924 1.935 -0.598 1.00 92.50 72 ARG A O 1
ATOM 554 N N . ARG A 1 73 ? -0.298 3.061 -1.701 1.00 93.19 73 ARG A N 1
ATOM 555 C CA . ARG A 1 73 ? -0.457 4.317 -0.957 1.00 93.19 73 ARG A CA 1
ATOM 556 C C . ARG A 1 73 ? -1.879 4.846 -1.067 1.00 93.19 73 ARG A C 1
ATOM 558 O O . ARG A 1 73 ? -2.503 5.087 -0.045 1.00 93.19 73 ARG A O 1
ATOM 565 N N . VAL A 1 74 ? -2.412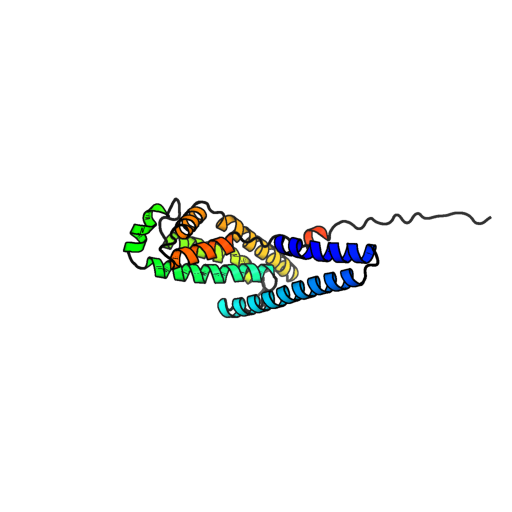 4.918 -2.285 1.00 94.00 74 VAL A N 1
ATOM 566 C CA . VAL A 1 74 ? -3.794 5.345 -2.543 1.00 94.00 74 VAL A CA 1
ATOM 567 C C . VAL A 1 74 ? -4.799 4.497 -1.760 1.00 94.00 74 VAL A C 1
ATOM 569 O O . VAL A 1 74 ? -5.646 5.045 -1.057 1.00 94.00 74 VAL A O 1
ATOM 572 N N . VAL A 1 75 ? -4.699 3.164 -1.834 1.00 93.38 75 VAL A N 1
ATOM 573 C CA . VAL A 1 75 ? -5.629 2.276 -1.116 1.00 93.38 75 VAL A CA 1
ATOM 574 C C . VAL A 1 75 ? -5.519 2.462 0.394 1.00 93.38 75 VAL A C 1
ATOM 576 O O . VAL A 1 75 ? -6.550 2.583 1.055 1.00 93.38 75 VAL A O 1
ATOM 579 N N . ILE A 1 76 ? -4.296 2.503 0.931 1.00 94.38 76 ILE A N 1
ATOM 580 C CA . ILE A 1 76 ? -4.054 2.692 2.364 1.00 94.38 76 ILE A CA 1
ATOM 581 C C . ILE A 1 76 ? -4.655 4.021 2.810 1.00 94.38 76 ILE A C 1
ATOM 583 O O . ILE A 1 76 ? -5.488 4.001 3.703 1.00 94.38 76 ILE A O 1
ATOM 587 N N . THR A 1 77 ? -4.352 5.137 2.143 1.00 94.44 77 THR A N 1
ATOM 588 C CA . THR A 1 77 ? -4.921 6.454 2.470 1.00 94.44 77 THR A CA 1
ATOM 589 C C . THR A 1 77 ? -6.450 6.432 2.478 1.00 94.44 77 THR A C 1
ATOM 591 O O . THR A 1 77 ? -7.062 6.802 3.478 1.00 94.44 77 THR A O 1
ATOM 594 N N . MET A 1 78 ? -7.082 5.909 1.421 1.00 94.88 78 MET A N 1
ATOM 595 C CA . MET A 1 78 ? -8.546 5.830 1.346 1.00 94.88 78 MET A CA 1
ATOM 596 C C . MET A 1 78 ? -9.157 4.989 2.475 1.00 94.88 78 MET A C 1
ATOM 598 O O . MET A 1 78 ? -10.236 5.312 2.973 1.00 94.88 78 MET A O 1
ATOM 602 N N . GLN A 1 79 ? -8.510 3.887 2.864 1.00 95.88 79 GLN A N 1
ATOM 603 C CA . GLN A 1 79 ? -9.017 3.038 3.941 1.00 95.88 79 GLN A CA 1
ATOM 604 C C . GLN A 1 79 ? -8.728 3.620 5.323 1.00 95.88 79 GLN A C 1
ATOM 606 O O . GLN A 1 79 ? -9.573 3.501 6.202 1.00 95.88 79 GLN A O 1
ATOM 611 N N . THR A 1 80 ? -7.596 4.288 5.512 1.00 95.25 80 THR A N 1
ATOM 612 C CA . THR A 1 80 ? -7.267 5.029 6.732 1.00 95.25 80 THR A CA 1
ATOM 613 C C . THR A 1 80 ? -8.309 6.116 6.999 1.00 95.25 80 THR A C 1
ATOM 615 O O . THR A 1 80 ? -8.800 6.219 8.121 1.00 95.25 80 THR A O 1
ATOM 618 N N . ASP A 1 81 ? -8.737 6.861 5.975 1.00 94.19 81 ASP A N 1
ATOM 619 C CA . ASP A 1 81 ? -9.801 7.864 6.116 1.00 94.19 81 ASP A CA 1
ATOM 620 C C . ASP A 1 81 ? -11.150 7.235 6.495 1.00 94.19 81 ASP A C 1
ATOM 622 O O . ASP A 1 81 ? -11.851 7.740 7.374 1.00 94.19 81 ASP A O 1
ATOM 626 N N . ARG A 1 82 ? -11.496 6.090 5.893 1.00 94.00 82 ARG A N 1
ATOM 627 C CA . ARG A 1 82 ? -12.704 5.328 6.254 1.00 94.00 82 ARG A CA 1
ATOM 628 C C . ARG A 1 82 ? -12.655 4.794 7.681 1.00 94.00 82 ARG A C 1
ATOM 630 O O . ARG A 1 82 ? -13.661 4.848 8.381 1.00 94.00 82 ARG A O 1
ATOM 637 N N . LEU A 1 83 ? -11.504 4.288 8.118 1.00 94.94 83 LEU A N 1
ATOM 638 C CA . LEU A 1 83 ? -11.314 3.835 9.493 1.00 94.94 83 LEU A CA 1
ATOM 639 C C . LEU A 1 83 ? -11.413 5.010 10.469 1.00 94.94 83 LEU A C 1
ATOM 641 O O . LEU A 1 83 ? -12.087 4.887 11.487 1.00 94.94 83 LEU A O 1
ATOM 645 N N . ARG A 1 84 ? -10.828 6.168 10.139 1.00 94.94 84 ARG A N 1
ATOM 646 C CA . ARG A 1 84 ? -10.964 7.388 10.946 1.00 94.94 84 ARG A CA 1
ATOM 647 C C . ARG A 1 84 ? -12.430 7.786 11.119 1.00 94.94 84 ARG A C 1
ATOM 649 O O . ARG A 1 84 ? -12.844 8.124 12.222 1.00 94.94 84 ARG A O 1
ATOM 656 N N . GLU A 1 85 ? -13.216 7.721 10.046 1.00 94.88 85 GLU A N 1
ATOM 657 C CA . GLU A 1 85 ? -14.656 7.991 10.094 1.00 94.88 85 GLU A CA 1
ATOM 658 C C . GLU A 1 85 ? -15.396 6.977 10.976 1.00 94.88 85 GLU A C 1
ATOM 660 O O . GLU A 1 85 ? -16.136 7.371 11.876 1.00 94.88 85 GLU A O 1
ATOM 665 N N . ALA A 1 86 ? -15.147 5.679 10.778 1.00 94.12 86 ALA A N 1
ATOM 666 C CA . ALA A 1 86 ? -15.789 4.619 11.551 1.00 94.12 86 ALA A CA 1
ATOM 667 C C . ALA A 1 86 ? -15.518 4.751 13.060 1.00 94.12 86 ALA A C 1
ATOM 669 O O . ALA A 1 86 ? -16.393 4.481 13.880 1.00 94.12 86 ALA A O 1
ATOM 670 N N . PHE A 1 87 ? -14.322 5.204 13.435 1.00 95.19 87 PHE A N 1
ATOM 671 C CA . PHE A 1 87 ? -13.917 5.377 14.827 1.00 95.19 87 PHE A CA 1
ATOM 672 C C . PHE A 1 87 ? -14.233 6.758 15.424 1.00 95.19 87 PHE A C 1
ATOM 674 O O . PHE A 1 87 ? -13.854 7.018 16.566 1.00 95.19 87 PHE A O 1
ATOM 681 N N . ARG A 1 88 ? -14.945 7.639 14.706 1.00 92.88 88 ARG A N 1
ATOM 682 C CA . ARG A 1 88 ? -15.304 8.970 15.225 1.00 92.88 88 ARG A CA 1
ATOM 683 C C . ARG A 1 88 ? -16.214 8.896 16.459 1.00 92.88 88 ARG A C 1
ATOM 685 O O . ARG A 1 88 ? -16.159 9.789 17.303 1.00 92.88 88 ARG A O 1
ATOM 692 N N . ASP A 1 89 ? -17.040 7.854 16.581 1.00 89.75 89 ASP A N 1
ATOM 693 C CA . ASP A 1 89 ? -17.874 7.632 17.767 1.00 89.75 89 ASP A CA 1
ATOM 694 C C . ASP A 1 89 ? -17.016 7.152 18.962 1.00 89.75 89 ASP A C 1
ATOM 696 O O . ASP A 1 89 ? -16.374 6.103 18.879 1.00 89.75 89 ASP A O 1
ATOM 700 N N . PRO A 1 90 ? -17.045 7.833 20.125 1.00 84.94 90 PRO A N 1
ATOM 701 C CA . PRO A 1 90 ? -16.369 7.372 21.341 1.00 84.94 90 PRO A CA 1
ATOM 702 C C . PRO A 1 90 ? -16.727 5.940 21.786 1.00 84.94 90 PRO A C 1
ATOM 704 O O . PRO A 1 90 ? -15.948 5.290 22.494 1.00 84.94 90 PRO A O 1
ATOM 707 N N . SER A 1 91 ? -17.904 5.429 21.412 1.00 90.50 91 SER A N 1
ATOM 708 C CA . SER A 1 91 ? -18.320 4.047 21.680 1.00 90.50 91 SER A CA 1
ATOM 709 C C . SER A 1 91 ? -17.505 3.021 20.873 1.00 90.50 91 SER A C 1
ATOM 711 O O . SER A 1 91 ? -17.205 1.933 21.377 1.00 90.50 91 SER A O 1
ATOM 713 N N . ALA A 1 92 ? -17.047 3.405 19.679 1.00 91.38 92 ALA A N 1
ATOM 714 C CA . ALA A 1 92 ? -16.244 2.599 18.767 1.00 91.38 92 ALA A CA 1
ATOM 715 C C . ALA A 1 92 ? -14.878 2.252 19.383 1.00 91.38 92 ALA A C 1
ATOM 717 O O . ALA A 1 92 ? -14.462 1.091 19.399 1.00 91.38 92 ALA A O 1
ATOM 718 N N . ALA A 1 93 ? -14.228 3.235 20.014 1.00 86.19 93 ALA A N 1
ATOM 719 C CA . ALA A 1 93 ? -12.972 3.033 20.737 1.00 86.19 93 ALA A CA 1
ATOM 720 C C . ALA A 1 93 ? -13.126 2.068 21.928 1.00 86.19 93 ALA A C 1
ATOM 722 O O . ALA A 1 93 ? -12.238 1.262 22.208 1.00 86.19 93 ALA A O 1
ATOM 723 N N . LYS A 1 94 ? -14.271 2.100 22.627 1.00 89.00 94 LYS A N 1
ATOM 724 C CA . LYS A 1 94 ? -14.553 1.145 23.714 1.00 89.00 94 LYS A CA 1
ATOM 725 C C . LYS A 1 94 ? -14.723 -0.273 23.176 1.00 89.00 94 LYS A C 1
ATOM 727 O O . LYS A 1 94 ? -14.155 -1.199 23.751 1.00 89.00 94 LYS A O 1
ATOM 732 N N . ARG A 1 95 ? -15.462 -0.426 22.076 1.00 92.12 95 ARG A N 1
ATOM 733 C CA . ARG A 1 95 ? -15.687 -1.705 21.390 1.00 92.12 95 ARG A CA 1
ATOM 734 C C . ARG A 1 95 ? -14.378 -2.341 20.905 1.00 92.12 95 ARG A C 1
ATOM 736 O O . ARG A 1 95 ? -14.202 -3.546 21.042 1.00 92.12 95 ARG A O 1
ATOM 743 N N . ALA A 1 96 ? -13.457 -1.532 20.391 1.00 93.44 96 ALA A N 1
ATOM 744 C CA . ALA A 1 96 ? -12.192 -1.976 19.806 1.00 93.44 96 ALA A CA 1
ATOM 745 C C . ALA A 1 96 ? -11.006 -2.030 20.788 1.00 93.44 96 ALA A C 1
ATOM 747 O O . ALA A 1 96 ? -9.884 -2.312 20.379 1.00 93.44 96 ALA A O 1
ATOM 748 N N . ARG A 1 97 ? -11.214 -1.771 22.087 1.00 88.19 97 ARG A N 1
ATOM 749 C CA . ARG A 1 97 ? -10.120 -1.601 23.065 1.00 88.19 97 ARG A CA 1
ATOM 750 C C . ARG A 1 97 ? -9.110 -2.756 23.084 1.00 88.19 97 ARG A C 1
ATOM 752 O O . ARG A 1 97 ? -7.930 -2.521 23.295 1.00 88.19 97 ARG A O 1
ATOM 759 N N . GLY A 1 98 ? -9.565 -3.994 22.877 1.00 91.44 98 GLY A N 1
ATOM 760 C CA . GLY A 1 98 ? -8.704 -5.184 22.887 1.00 91.44 98 GLY A CA 1
ATOM 761 C C . GLY A 1 98 ? -7.899 -5.426 21.604 1.00 91.44 98 GLY A C 1
ATOM 762 O O . GLY A 1 98 ? -7.118 -6.376 21.567 1.00 91.44 98 GLY A O 1
ATOM 763 N N . TRP A 1 99 ? -8.110 -4.624 20.556 1.00 95.25 99 TRP A N 1
ATOM 764 C CA . TRP A 1 99 ? -7.459 -4.785 19.247 1.00 95.25 99 TRP A CA 1
ATOM 765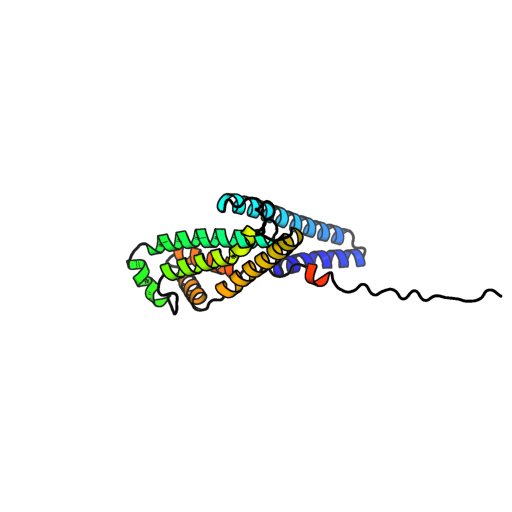 C C . TRP A 1 99 ? -6.094 -4.099 19.180 1.00 95.25 99 TRP A C 1
ATOM 767 O O . TRP A 1 99 ? -5.250 -4.468 18.367 1.00 95.25 99 TRP A O 1
ATOM 777 N N . PHE A 1 100 ? -5.895 -3.094 20.027 1.00 94.81 100 PHE A N 1
ATOM 778 C CA . PHE A 1 100 ? -4.723 -2.232 20.064 1.00 94.81 100 PHE A CA 1
ATOM 779 C C . PHE A 1 100 ? -3.701 -2.785 21.063 1.00 94.81 100 PHE A C 1
ATOM 781 O O . PHE A 1 100 ? -4.063 -3.186 22.175 1.00 94.81 100 PHE A O 1
ATOM 788 N N . ARG A 1 101 ? -2.431 -2.879 20.655 1.00 92.81 101 ARG A N 1
ATOM 789 C CA . ARG A 1 101 ? -1.338 -3.484 21.432 1.00 92.81 101 ARG A CA 1
ATOM 790 C C . ARG A 1 101 ? -0.017 -2.770 21.176 1.00 92.81 101 ARG A C 1
ATOM 792 O O . ARG A 1 101 ? 0.176 -2.158 20.129 1.00 92.81 101 ARG A O 1
ATOM 799 N N . GLY A 1 102 ? 0.893 -2.906 22.141 1.00 92.81 102 GLY A N 1
ATOM 800 C CA . GLY A 1 102 ? 2.268 -2.438 22.017 1.00 92.81 102 GLY A CA 1
ATOM 801 C C . GLY A 1 102 ? 2.328 -0.942 21.734 1.00 92.81 102 GLY A C 1
ATOM 802 O O . GLY A 1 102 ? 1.856 -0.144 22.543 1.00 92.81 102 GLY A O 1
ATOM 803 N N . LYS A 1 103 ? 2.908 -0.570 20.591 1.00 91.56 103 LYS A N 1
ATOM 804 C CA . LYS A 1 103 ? 3.052 0.841 20.189 1.00 91.56 103 LYS A CA 1
ATOM 805 C C . LYS A 1 103 ? 1.788 1.446 19.573 1.00 91.56 103 LYS A C 1
ATOM 807 O O . LYS A 1 103 ? 1.733 2.655 19.398 1.00 91.56 103 LYS A O 1
ATOM 812 N N . LEU A 1 104 ? 0.796 0.624 19.233 1.00 94.56 104 LEU A N 1
ATOM 813 C CA . LEU A 1 104 ? -0.466 1.056 18.638 1.00 94.56 104 LEU A CA 1
ATOM 814 C C . LEU A 1 104 ? -1.545 0.975 19.719 1.00 94.56 104 LEU A C 1
ATOM 816 O O . LEU A 1 104 ? -2.169 -0.072 19.875 1.00 94.56 104 LEU A O 1
ATOM 820 N N . CYS A 1 105 ? -1.720 2.040 20.506 1.00 91.94 105 CYS A N 1
ATOM 821 C CA . CYS A 1 105 ? -2.628 2.087 21.661 1.00 91.94 105 CYS A CA 1
ATOM 822 C C . CYS A 1 105 ? -4.069 2.466 21.281 1.00 91.94 105 CYS A C 1
ATOM 824 O O . CYS A 1 105 ? -5.000 2.228 22.056 1.00 91.94 105 CYS A O 1
ATOM 826 N N . GLY A 1 106 ? -4.268 3.013 20.085 1.00 94.00 106 GLY A N 1
ATOM 827 C CA . GLY A 1 106 ? -5.572 3.323 19.519 1.00 94.00 106 GLY A CA 1
ATOM 828 C C . GLY A 1 106 ? -5.546 3.424 17.999 1.00 94.00 106 GLY A C 1
ATOM 829 O O . GLY A 1 106 ? -4.514 3.241 17.353 1.00 94.00 106 GLY A O 1
ATOM 830 N N . ILE A 1 107 ? -6.706 3.740 17.420 1.00 94.44 107 ILE A N 1
ATOM 831 C CA . ILE A 1 107 ? -6.843 3.891 15.968 1.00 94.44 107 ILE A CA 1
ATOM 832 C C . ILE A 1 107 ? -5.973 5.027 15.424 1.00 94.44 107 ILE A C 1
ATOM 834 O O . ILE A 1 107 ? -5.413 4.888 14.343 1.00 94.44 107 ILE A O 1
ATOM 838 N N . ASP A 1 108 ? -5.806 6.111 16.182 1.00 94.44 108 ASP A N 1
ATOM 839 C CA . ASP A 1 108 ? -4.982 7.246 15.767 1.00 94.44 108 ASP A CA 1
ATOM 840 C C . ASP A 1 108 ? -3.507 6.846 15.634 1.00 94.44 108 ASP A C 1
ATOM 842 O O . ASP A 1 108 ? -2.859 7.244 14.669 1.00 94.44 108 ASP A O 1
ATOM 846 N N . ASP A 1 109 ? -3.005 5.972 16.513 1.00 95.75 109 ASP A N 1
ATOM 847 C CA . ASP A 1 109 ? -1.641 5.438 16.410 1.00 95.75 109 ASP A CA 1
ATOM 848 C C . ASP A 1 109 ? -1.486 4.532 15.182 1.00 95.75 109 ASP A C 1
ATOM 850 O O . ASP A 1 109 ? -0.465 4.573 14.500 1.00 95.75 109 ASP A O 1
ATOM 854 N N . VAL A 1 110 ? -2.504 3.722 14.861 1.00 95.19 110 VAL A N 1
ATOM 855 C CA . VAL A 1 110 ? -2.514 2.881 13.649 1.00 95.19 110 VAL A CA 1
ATOM 856 C C . VAL A 1 110 ? -2.487 3.752 12.395 1.00 95.19 110 VAL A C 1
ATOM 858 O O . VAL A 1 110 ? -1.715 3.494 11.473 1.00 95.19 110 VAL A O 1
ATOM 861 N N . ILE A 1 111 ? -3.321 4.790 12.364 1.00 95.38 111 ILE A N 1
ATOM 862 C CA . ILE A 1 111 ? -3.385 5.772 11.280 1.00 95.38 111 ILE A CA 1
ATOM 863 C C . ILE A 1 111 ? -2.028 6.464 11.123 1.00 95.38 111 ILE A C 1
ATOM 865 O O . ILE A 1 111 ? -1.487 6.501 10.019 1.00 95.38 111 ILE A O 1
ATOM 869 N N . GLN A 1 112 ? -1.447 6.946 12.223 1.00 95.50 112 GLN A N 1
ATOM 870 C CA . GLN A 1 112 ? -0.138 7.590 12.217 1.00 95.50 112 GLN A CA 1
ATOM 871 C C . GLN A 1 112 ? 0.960 6.638 11.730 1.00 95.50 112 GLN A C 1
ATOM 873 O O . GLN A 1 112 ? 1.785 7.024 10.902 1.00 95.50 112 GLN A O 1
ATOM 878 N N . PHE A 1 113 ? 0.955 5.386 12.189 1.00 94.81 113 PHE A N 1
ATOM 879 C CA . PHE A 1 113 ? 1.909 4.371 11.752 1.00 94.81 113 PHE A CA 1
ATOM 880 C C . PHE A 1 113 ? 1.818 4.119 10.242 1.00 94.81 113 PHE A C 1
ATOM 882 O O . PHE A 1 113 ? 2.839 4.032 9.556 1.00 94.81 113 PHE A O 1
ATOM 889 N N . LEU A 1 114 ? 0.600 4.039 9.697 1.00 94.44 114 LEU A N 1
ATOM 890 C CA . LEU A 1 114 ? 0.381 3.900 8.258 1.00 94.44 114 LEU A CA 1
ATOM 891 C C . LEU A 1 114 ? 0.855 5.143 7.492 1.00 94.44 114 LEU A C 1
ATOM 893 O O . LEU A 1 114 ? 1.502 4.993 6.457 1.00 94.44 114 LEU A O 1
ATOM 897 N N . ASP A 1 115 ? 0.615 6.350 8.002 1.00 93.06 115 ASP A N 1
ATOM 898 C CA . ASP A 1 115 ? 1.109 7.593 7.396 1.00 93.06 115 ASP A CA 1
ATOM 899 C C . ASP A 1 115 ? 2.647 7.659 7.381 1.00 93.06 115 ASP A C 1
ATOM 901 O O . ASP A 1 115 ? 3.253 8.084 6.391 1.00 93.06 115 ASP A O 1
ATOM 905 N N . GLU A 1 116 ? 3.306 7.209 8.448 1.00 91.75 116 GLU A N 1
ATOM 906 C CA . GLU A 1 116 ? 4.766 7.083 8.513 1.00 91.75 116 GLU A CA 1
ATOM 907 C C . GLU A 1 116 ? 5.290 6.056 7.504 1.00 91.75 116 GLU A C 1
ATOM 909 O O . GLU A 1 116 ? 6.251 6.337 6.781 1.00 91.75 116 GLU A O 1
ATOM 914 N N . LEU A 1 117 ? 4.614 4.913 7.363 1.00 90.12 117 LEU A N 1
ATOM 915 C CA . LEU A 1 117 ? 4.906 3.915 6.332 1.00 90.12 117 LEU A CA 1
ATOM 916 C C . LEU A 1 117 ? 4.83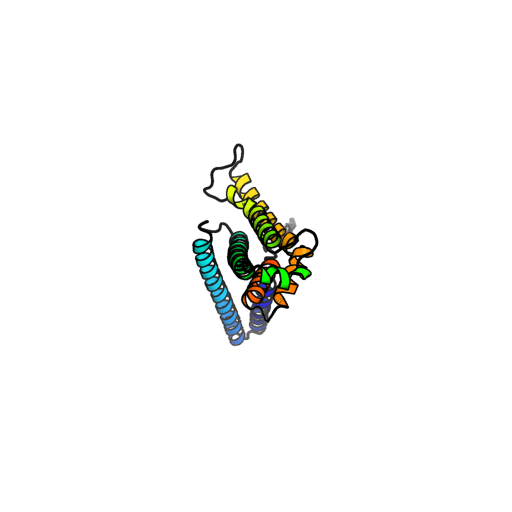0 4.545 4.929 1.00 90.12 117 LEU A C 1
ATOM 918 O O . LEU A 1 117 ? 5.737 4.346 4.113 1.00 90.12 117 LEU A O 1
ATOM 922 N N . MET A 1 118 ? 3.802 5.361 4.656 1.00 90.44 118 MET A N 1
ATOM 923 C CA . MET A 1 118 ? 3.658 6.070 3.377 1.00 90.44 118 MET A CA 1
ATOM 924 C C . MET A 1 118 ? 4.825 7.022 3.125 1.00 90.44 118 MET A C 1
ATOM 926 O O . MET A 1 118 ? 5.398 6.997 2.033 1.00 90.44 118 MET A O 1
ATOM 930 N N . LYS A 1 119 ? 5.212 7.818 4.126 1.00 89.44 119 LYS A N 1
ATOM 931 C CA . LYS A 1 119 ? 6.339 8.759 4.026 1.00 89.44 119 LYS A CA 1
ATOM 932 C C . LYS A 1 119 ? 7.651 8.034 3.735 1.00 89.44 119 LYS A C 1
ATOM 934 O O . LYS A 1 119 ? 8.341 8.386 2.780 1.00 89.44 119 LYS A O 1
ATOM 939 N N . CYS A 1 120 ? 7.963 6.984 4.491 1.00 87.69 120 CYS A N 1
ATOM 940 C CA . CYS A 1 120 ? 9.191 6.209 4.309 1.00 87.69 120 CYS A CA 1
ATOM 941 C C . CYS A 1 120 ? 9.244 5.518 2.935 1.00 87.69 120 CYS A C 1
ATOM 943 O O . CYS 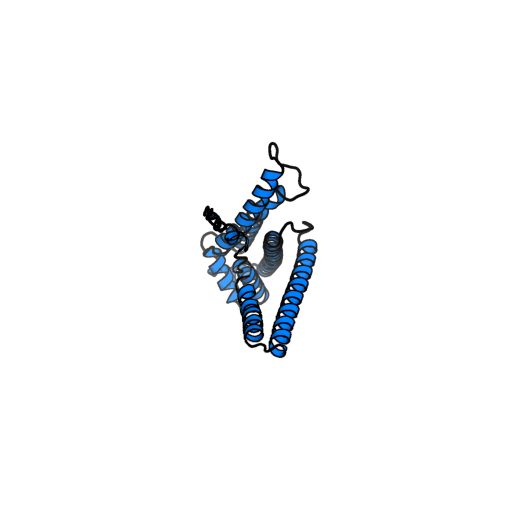A 1 120 ? 10.313 5.400 2.338 1.00 87.69 120 CYS A O 1
ATOM 945 N N . SER A 1 121 ? 8.091 5.127 2.381 1.00 87.62 121 SER A N 1
ATOM 946 C CA . SER A 1 121 ? 8.009 4.521 1.045 1.00 87.62 121 SER A CA 1
ATOM 947 C C . SER A 1 121 ? 8.194 5.504 -0.126 1.00 87.62 121 SER A C 1
ATOM 949 O O . SER A 1 121 ? 8.361 5.066 -1.266 1.00 87.62 121 SER A O 1
ATOM 951 N N . GLY A 1 122 ? 8.167 6.818 0.133 1.00 90.62 122 GLY A N 1
ATOM 952 C CA . GLY A 1 122 ? 8.214 7.892 -0.870 1.00 90.62 122 GLY A CA 1
ATOM 953 C C . GLY A 1 122 ? 9.604 8.470 -1.158 1.00 90.62 122 GLY A C 1
ATOM 954 O O . GLY A 1 122 ? 9.719 9.420 -1.927 1.00 90.62 122 GLY A O 1
ATOM 955 N N . GLY A 1 123 ? 10.680 7.918 -0.583 1.00 91.12 123 GLY A N 1
ATOM 956 C CA . GLY A 1 123 ? 12.037 8.485 -0.698 1.00 91.12 123 GLY A CA 1
ATOM 957 C C . GLY A 1 123 ? 12.592 8.621 -2.128 1.00 91.12 123 GLY A C 1
ATOM 958 O O . GLY A 1 123 ? 13.564 9.344 -2.346 1.00 91.12 123 GLY A O 1
ATOM 959 N N . TRP A 1 124 ? 11.971 7.957 -3.106 1.00 91.81 124 TRP A N 1
ATOM 960 C CA . TRP A 1 124 ? 12.315 8.019 -4.528 1.00 91.81 124 TRP A CA 1
ATOM 961 C C . TRP A 1 124 ? 11.829 9.282 -5.244 1.00 91.81 124 TRP A C 1
ATOM 963 O O . TRP A 1 124 ? 12.355 9.607 -6.309 1.00 91.81 124 TRP A O 1
ATOM 973 N N . GLU A 1 125 ? 10.855 10.008 -4.685 1.00 92.12 125 GLU A N 1
ATOM 974 C CA . GLU A 1 125 ? 10.194 11.135 -5.360 1.00 92.12 125 GLU A CA 1
ATOM 975 C C . GLU A 1 125 ? 11.176 12.238 -5.781 1.00 92.12 125 GLU A C 1
ATOM 977 O O . GLU A 1 125 ? 11.035 12.811 -6.862 1.00 92.12 125 GLU A O 1
ATOM 982 N N . GLN A 1 126 ? 12.206 12.495 -4.968 1.00 90.69 126 GLN A N 1
ATOM 983 C CA . GLN A 1 126 ? 13.246 13.498 -5.236 1.00 90.69 126 GLN A CA 1
ATOM 984 C C . GLN A 1 126 ? 14.213 13.109 -6.366 1.00 90.69 126 GLN A C 1
ATOM 986 O O . GLN A 1 126 ? 14.858 13.975 -6.946 1.00 90.69 126 GLN A O 1
ATOM 991 N N . TYR A 1 127 ? 14.314 11.817 -6.691 1.00 91.50 127 TYR A N 1
ATOM 992 C CA . TYR A 1 127 ? 15.208 11.302 -7.733 1.00 91.50 127 TYR A CA 1
ATOM 993 C C . TYR A 1 127 ? 14.483 11.054 -9.060 1.00 91.50 127 TYR A C 1
ATOM 995 O O . TYR A 1 127 ? 15.074 10.526 -10.002 1.00 91.50 127 TYR A O 1
ATOM 1003 N N . ARG A 1 128 ? 13.196 11.401 -9.155 1.00 89.50 128 ARG A N 1
ATOM 1004 C CA . ARG A 1 128 ? 12.418 11.218 -10.380 1.00 89.50 128 ARG A CA 1
ATOM 1005 C C . ARG A 1 128 ? 12.922 12.134 -11.496 1.00 89.50 128 ARG A C 1
ATOM 1007 O O . ARG A 1 128 ? 13.370 13.253 -11.253 1.00 89.50 128 ARG A O 1
ATOM 1014 N N . GLU A 1 129 ? 12.843 11.646 -12.729 1.00 86.00 129 GLU A N 1
ATOM 1015 C CA . GLU A 1 129 ? 13.175 12.436 -13.913 1.00 86.00 129 GLU A CA 1
ATOM 1016 C C . GLU A 1 129 ? 12.356 13.737 -13.958 1.00 86.00 129 GLU A C 1
ATOM 1018 O O . GLU A 1 129 ? 11.179 13.761 -13.598 1.00 86.00 129 GLU A O 1
ATOM 1023 N N . GLY A 1 130 ? 13.008 14.838 -14.341 1.00 83.38 130 GLY A N 1
ATOM 1024 C CA . GLY A 1 130 ? 12.406 16.173 -14.357 1.00 83.38 130 GLY A CA 1
ATOM 1025 C C . GLY A 1 130 ? 12.372 16.893 -13.003 1.00 83.38 130 GLY A C 1
ATOM 1026 O O . GLY A 1 130 ? 12.011 18.069 -12.958 1.00 83.38 130 GLY A O 1
ATOM 1027 N N . ARG A 1 131 ? 12.773 16.249 -11.895 1.00 85.88 131 ARG A N 1
ATOM 1028 C CA . ARG A 1 131 ? 13.013 16.950 -10.623 1.00 85.88 131 ARG A CA 1
ATOM 1029 C C . ARG A 1 131 ? 14.395 17.618 -10.618 1.00 85.88 131 ARG A C 1
ATOM 1031 O O . ARG A 1 131 ? 15.322 17.090 -11.237 1.00 85.88 131 ARG A O 1
ATOM 1038 N N . PRO A 1 132 ? 14.558 18.755 -9.911 1.00 88.00 132 PRO A N 1
ATOM 1039 C CA . PRO A 1 132 ? 15.869 19.359 -9.708 1.00 88.00 132 PRO A CA 1
ATOM 1040 C C . PRO A 1 132 ? 16.850 18.345 -9.120 1.00 88.00 132 PRO A C 1
ATOM 1042 O O . PRO A 1 132 ? 16.527 17.653 -8.154 1.00 88.00 132 PRO A O 1
ATOM 1045 N N . LEU A 1 133 ? 18.047 18.268 -9.700 1.00 87.06 133 LEU A N 1
ATOM 1046 C CA . LEU A 1 133 ? 19.104 17.412 -9.176 1.00 87.06 133 LEU A CA 1
ATOM 1047 C C . LEU A 1 133 ? 19.523 17.894 -7.778 1.00 87.06 133 LEU A C 1
ATOM 1049 O O . LEU A 1 133 ? 19.765 19.092 -7.599 1.00 87.06 133 LEU A O 1
ATOM 1053 N N . PRO A 1 134 ? 19.663 16.984 -6.799 1.00 86.06 134 PRO A N 1
ATOM 1054 C CA . PRO A 1 134 ? 20.321 17.302 -5.541 1.00 86.06 134 PRO A CA 1
ATOM 1055 C C . PRO A 1 134 ? 21.721 17.884 -5.777 1.00 86.06 134 PRO A C 1
ATOM 1057 O O . PRO A 1 134 ? 22.426 17.490 -6.710 1.00 86.06 134 PRO A O 1
ATOM 1060 N N . VAL A 1 135 ? 22.137 18.823 -4.924 1.00 87.19 135 VAL A N 1
ATOM 1061 C CA . VAL A 1 135 ? 23.430 19.513 -5.059 1.00 87.19 135 VAL A CA 1
ATOM 1062 C C . VAL A 1 135 ? 24.576 18.498 -5.109 1.00 87.19 135 VAL A C 1
ATOM 1064 O O . VAL A 1 135 ? 24.700 17.645 -4.233 1.00 87.19 135 VAL A O 1
ATOM 1067 N N . GLY A 1 136 ? 25.417 18.597 -6.143 1.00 87.12 136 GLY A N 1
ATOM 1068 C CA . GLY A 1 136 ? 26.577 17.720 -6.339 1.00 87.12 136 GLY A CA 1
ATOM 1069 C C . GLY A 1 136 ? 26.273 16.353 -6.966 1.00 87.12 136 GLY A C 1
ATOM 1070 O O . GLY A 1 136 ? 27.207 15.586 -7.192 1.00 87.12 136 GLY A O 1
ATOM 1071 N N . MET A 1 137 ? 25.011 16.045 -7.281 1.00 92.12 137 MET A N 1
ATOM 1072 C CA . MET A 1 137 ? 24.611 14.781 -7.907 1.00 92.12 137 MET A CA 1
ATOM 1073 C C . MET A 1 137 ? 24.696 14.848 -9.437 1.00 92.12 137 MET A C 1
ATOM 1075 O O . MET A 1 137 ? 24.203 15.797 -10.049 1.00 92.12 137 MET A O 1
ATOM 1079 N N . LYS A 1 138 ? 25.272 13.819 -10.073 1.00 91.00 138 LYS A N 1
ATOM 1080 C CA . LYS A 1 138 ? 25.224 13.667 -11.535 1.00 91.00 138 LYS A CA 1
ATOM 1081 C C . LYS A 1 138 ? 23.958 12.929 -11.964 1.00 91.00 138 LYS A C 1
ATOM 1083 O O . LYS A 1 138 ? 23.375 12.153 -11.214 1.00 91.00 138 LYS A O 1
ATOM 1088 N N . GLU A 1 139 ? 23.584 13.095 -13.226 1.00 87.50 139 GLU A N 1
ATOM 1089 C CA . GLU A 1 139 ? 22.399 12.452 -13.803 1.00 87.50 139 GLU A CA 1
ATOM 1090 C C . GLU A 1 139 ? 22.424 10.915 -13.699 1.00 87.50 139 GLU A C 1
ATOM 1092 O O . GLU A 1 139 ? 21.420 10.279 -13.377 1.00 87.50 139 GLU A O 1
ATOM 1097 N N . ILE A 1 140 ? 23.598 10.310 -13.908 1.00 87.81 140 ILE A N 1
ATOM 1098 C CA . ILE A 1 140 ? 23.799 8.860 -13.771 1.00 87.81 140 ILE A CA 1
ATOM 1099 C C . ILE A 1 140 ? 23.555 8.378 -12.330 1.00 87.81 140 ILE A C 1
ATOM 1101 O O . ILE A 1 140 ? 22.994 7.299 -12.108 1.00 87.81 140 ILE A O 1
ATOM 1105 N N . ASP A 1 141 ? 23.910 9.209 -11.347 1.00 91.19 141 ASP A N 1
ATOM 1106 C CA . ASP A 1 141 ? 23.689 8.924 -9.934 1.00 91.19 141 ASP A CA 1
ATOM 1107 C C . ASP A 1 141 ? 22.194 9.022 -9.611 1.00 91.19 141 ASP A C 1
ATOM 1109 O O . ASP A 1 141 ? 21.674 8.173 -8.890 1.00 91.19 141 ASP A O 1
ATOM 1113 N N . ARG A 1 142 ? 21.464 9.971 -10.221 1.00 91.00 142 ARG A N 1
ATOM 1114 C CA . ARG A 1 142 ? 20.006 10.108 -10.056 1.00 91.00 142 ARG A CA 1
ATOM 1115 C C . ARG A 1 142 ? 19.267 8.834 -10.450 1.00 91.00 142 ARG A C 1
ATOM 1117 O O . ARG A 1 142 ? 18.443 8.350 -9.679 1.00 91.00 142 ARG A O 1
ATOM 1124 N N . VAL A 1 143 ? 19.564 8.265 -11.620 1.00 90.00 143 VAL A N 1
ATOM 1125 C CA . VAL A 1 143 ? 18.913 7.025 -12.090 1.00 90.00 143 VAL A CA 1
ATOM 1126 C C . VAL A 1 143 ? 19.166 5.874 -11.113 1.00 90.00 143 VAL A C 1
ATOM 1128 O O . VAL A 1 143 ? 18.249 5.122 -10.768 1.00 90.00 143 VAL A O 1
ATOM 1131 N N . THR A 1 144 ? 20.403 5.757 -10.629 1.00 91.12 144 THR A N 1
ATOM 1132 C CA . THR A 1 144 ? 20.793 4.734 -9.653 1.00 91.12 144 THR A CA 1
ATOM 1133 C C . THR A 1 144 ? 20.080 4.938 -8.315 1.00 91.12 144 THR A C 1
ATOM 1135 O O . THR A 1 144 ? 19.543 3.981 -7.749 1.00 91.12 144 THR A O 1
ATOM 1138 N N . MET A 1 145 ? 20.010 6.178 -7.827 1.00 93.69 145 MET A N 1
ATOM 1139 C CA . MET A 1 145 ? 19.321 6.533 -6.586 1.00 93.69 145 MET A CA 1
ATOM 1140 C C . MET A 1 145 ? 17.816 6.320 -6.685 1.00 93.69 145 MET A C 1
ATOM 1142 O O . MET A 1 145 ? 17.244 5.723 -5.776 1.00 93.69 145 MET A O 1
ATOM 1146 N N . TYR A 1 146 ? 17.181 6.693 -7.796 1.00 93.44 146 TYR A N 1
ATOM 1147 C CA . TYR A 1 146 ? 15.766 6.422 -8.051 1.00 93.44 146 TYR A CA 1
ATOM 1148 C C . TYR A 1 146 ? 15.463 4.924 -7.956 1.00 93.44 146 TYR A C 1
ATOM 1150 O O . TYR A 1 146 ? 14.642 4.504 -7.144 1.00 93.44 146 TYR A O 1
ATOM 1158 N N . ARG A 1 147 ? 16.188 4.085 -8.707 1.00 90.75 147 ARG A N 1
ATOM 1159 C CA . ARG A 1 147 ? 15.986 2.624 -8.677 1.00 90.75 147 ARG A CA 1
ATOM 1160 C C . ARG A 1 147 ? 16.208 2.040 -7.282 1.00 90.75 147 ARG A C 1
ATOM 1162 O O . ARG A 1 147 ? 15.445 1.184 -6.839 1.00 90.75 147 ARG A O 1
ATOM 1169 N N . THR A 1 148 ? 17.244 2.504 -6.588 1.00 92.25 148 THR A N 1
ATOM 1170 C CA . THR A 1 148 ? 17.580 2.041 -5.235 1.00 92.25 148 THR A CA 1
ATOM 1171 C C . THR A 1 148 ? 16.487 2.412 -4.238 1.00 92.25 148 THR A C 1
ATOM 1173 O O . THR A 1 148 ? 16.026 1.563 -3.480 1.00 92.25 148 THR A O 1
ATOM 1176 N N . THR A 1 149 ? 16.018 3.654 -4.266 1.00 93.62 149 THR A N 1
ATOM 1177 C CA . THR A 1 149 ? 15.003 4.149 -3.328 1.00 93.62 149 THR A CA 1
ATOM 1178 C C . THR A 1 149 ? 13.603 3.625 -3.613 1.00 93.62 149 THR A C 1
ATOM 1180 O O . THR A 1 149 ? 12.856 3.400 -2.666 1.00 93.62 149 THR A O 1
ATOM 1183 N N . VAL A 1 150 ? 13.257 3.322 -4.869 1.00 91.62 150 VAL A N 1
ATOM 1184 C CA . VAL A 1 150 ? 12.029 2.576 -5.199 1.00 91.62 150 VAL A CA 1
ATOM 1185 C C . VAL A 1 150 ? 12.061 1.187 -4.552 1.00 91.62 150 VAL A C 1
ATOM 1187 O O . VAL A 1 150 ? 11.093 0.781 -3.910 1.00 91.62 150 VAL A O 1
ATOM 1190 N N . ARG A 1 151 ? 13.193 0.473 -4.639 1.00 89.44 151 ARG A N 1
ATOM 1191 C CA . ARG A 1 151 ? 13.360 -0.844 -3.993 1.00 89.44 151 ARG A CA 1
ATOM 1192 C C . ARG A 1 151 ? 13.323 -0.753 -2.470 1.00 89.44 151 ARG A C 1
ATOM 1194 O O . ARG A 1 151 ? 12.705 -1.602 -1.833 1.00 89.44 151 ARG A O 1
ATOM 1201 N N . ILE A 1 152 ? 13.948 0.275 -1.892 1.00 90.50 152 ILE A N 1
ATOM 1202 C CA . ILE A 1 152 ? 13.847 0.550 -0.453 1.00 90.50 152 ILE A CA 1
ATOM 1203 C C . ILE A 1 152 ? 12.385 0.782 -0.078 1.00 90.50 152 ILE A C 1
ATOM 1205 O O . ILE A 1 152 ? 11.905 0.119 0.829 1.00 90.50 152 ILE A O 1
ATOM 1209 N N . GLY A 1 153 ? 11.648 1.618 -0.812 1.00 90.56 153 GLY A N 1
ATOM 1210 C CA . GLY A 1 153 ? 10.237 1.878 -0.528 1.00 90.56 153 GLY A CA 1
ATOM 1211 C C . GLY A 1 153 ? 9.374 0.615 -0.576 1.00 90.56 153 GLY A C 1
ATOM 1212 O O . GLY A 1 153 ? 8.552 0.396 0.312 1.00 90.56 153 GLY A O 1
ATOM 1213 N N . GLN A 1 154 ? 9.614 -0.269 -1.546 1.00 88.25 154 GLN A N 1
ATOM 1214 C CA . GLN A 1 154 ? 8.957 -1.574 -1.606 1.00 88.25 154 GLN A CA 1
ATOM 1215 C C . GLN A 1 154 ? 9.299 -2.458 -0.395 1.00 88.25 154 GLN A C 1
ATOM 1217 O O . GLN A 1 154 ? 8.403 -3.067 0.193 1.00 88.25 154 GLN A O 1
ATOM 1222 N N . ARG A 1 155 ? 10.582 -2.540 -0.018 1.00 88.38 155 ARG A N 1
ATOM 1223 C CA . ARG A 1 155 ? 11.026 -3.294 1.164 1.00 88.38 155 ARG A CA 1
ATOM 1224 C C . ARG A 1 155 ? 10.397 -2.732 2.436 1.00 88.38 155 ARG A C 1
ATOM 1226 O O . ARG A 1 155 ? 9.839 -3.501 3.206 1.00 88.38 155 ARG A O 1
ATOM 1233 N N . THR A 1 156 ? 10.412 -1.416 2.613 1.00 88.19 156 THR A N 1
ATOM 1234 C CA . THR A 1 156 ? 9.786 -0.722 3.740 1.00 88.19 156 THR A CA 1
ATOM 1235 C C . THR A 1 156 ? 8.304 -1.064 3.850 1.00 88.19 156 THR A C 1
ATOM 1237 O O . THR A 1 156 ? 7.841 -1.373 4.943 1.00 88.19 156 THR A O 1
ATOM 1240 N N . MET A 1 157 ? 7.562 -1.084 2.736 1.00 88.50 157 MET A N 1
ATOM 1241 C CA . MET A 1 157 ? 6.155 -1.497 2.755 1.00 88.50 157 MET A CA 1
ATOM 1242 C C . MET A 1 157 ? 5.961 -2.939 3.230 1.00 88.50 157 MET A C 1
ATOM 1244 O O . MET A 1 157 ? 5.008 -3.212 3.953 1.00 88.50 157 MET A O 1
ATOM 1248 N N . ARG A 1 158 ? 6.854 -3.853 2.837 1.00 86.62 158 ARG A N 1
ATOM 1249 C CA . ARG A 1 158 ? 6.811 -5.260 3.257 1.00 86.62 158 ARG A CA 1
ATOM 1250 C C . ARG A 1 158 ? 7.158 -5.414 4.738 1.00 86.62 158 ARG A C 1
ATOM 1252 O O . ARG A 1 158 ? 6.429 -6.072 5.467 1.00 86.62 158 ARG A O 1
ATOM 1259 N N . GLU A 1 159 ? 8.263 -4.818 5.172 1.00 86.44 159 GLU A N 1
ATOM 1260 C CA . GLU A 1 159 ? 8.778 -4.952 6.539 1.00 86.44 159 GLU A CA 1
ATOM 1261 C C . GLU A 1 159 ? 7.847 -4.299 7.559 1.00 86.44 159 GLU A C 1
ATOM 1263 O O . GLU A 1 159 ? 7.481 -4.933 8.544 1.00 86.44 159 GLU A O 1
ATOM 1268 N N . LEU A 1 160 ? 7.401 -3.067 7.300 1.00 80.69 160 LEU A N 1
ATOM 1269 C CA . LEU A 1 160 ? 6.468 -2.377 8.190 1.00 80.69 160 LEU A CA 1
ATOM 1270 C C . LEU A 1 160 ? 5.046 -2.941 8.086 1.00 80.69 160 LEU A C 1
ATOM 1272 O O . LEU A 1 160 ? 4.307 -2.909 9.064 1.00 80.69 160 LEU A O 1
ATOM 1276 N N . GLY A 1 161 ? 4.663 -3.499 6.932 1.00 83.94 161 GLY A N 1
ATOM 1277 C CA . GLY A 1 161 ? 3.405 -4.234 6.784 1.00 83.94 161 GLY A CA 1
ATOM 1278 C C . GLY A 1 161 ? 3.364 -5.535 7.592 1.00 83.94 161 GLY A C 1
ATOM 1279 O O . GLY A 1 161 ? 2.286 -5.964 7.994 1.00 83.94 161 GLY A O 1
ATOM 1280 N N . ALA A 1 162 ? 4.528 -6.127 7.873 1.00 88.38 162 ALA A N 1
ATOM 1281 C CA . ALA A 1 162 ? 4.687 -7.314 8.710 1.00 88.38 162 ALA A CA 1
ATOM 1282 C C . ALA A 1 162 ? 4.834 -6.992 10.209 1.00 88.38 162 ALA A C 1
ATOM 1284 O O . ALA A 1 162 ? 5.129 -7.888 11.004 1.00 88.38 162 ALA A O 1
ATOM 1285 N N . ASP A 1 163 ? 4.635 -5.733 10.611 1.00 93.69 163 ASP A N 1
ATOM 1286 C CA . ASP A 1 163 ? 4.671 -5.342 12.015 1.00 93.69 163 ASP A CA 1
ATOM 1287 C C . ASP A 1 163 ? 3.629 -6.141 12.833 1.00 93.69 163 ASP A C 1
ATOM 1289 O O . ASP A 1 163 ? 2.459 -6.210 12.429 1.00 93.69 163 ASP A O 1
ATOM 1293 N N . PRO A 1 164 ? 4.017 -6.771 13.960 1.00 94.44 164 PRO A N 1
ATOM 1294 C CA . PRO A 1 164 ? 3.110 -7.617 14.734 1.00 94.44 164 PRO A CA 1
ATOM 1295 C C . PRO A 1 164 ? 1.901 -6.872 15.309 1.00 94.44 164 PRO A C 1
ATOM 1297 O O . PRO A 1 164 ? 0.798 -7.427 15.307 1.00 94.44 164 PRO A O 1
ATOM 1300 N N . ASP A 1 165 ? 2.084 -5.629 15.767 1.00 95.62 165 ASP A N 1
ATOM 1301 C CA . ASP A 1 165 ? 1.009 -4.834 16.367 1.00 95.62 165 ASP A CA 1
ATOM 1302 C C . ASP A 1 165 ? 0.005 -4.423 15.282 1.00 95.62 165 ASP A C 1
ATOM 1304 O O . ASP A 1 165 ? -1.207 -4.604 15.448 1.00 95.62 165 ASP A O 1
ATOM 1308 N N . LEU A 1 166 ? 0.501 -3.966 14.122 1.00 95.50 166 LEU A N 1
ATOM 1309 C CA . LEU A 1 166 ? -0.345 -3.654 12.965 1.00 95.50 166 LEU A CA 1
ATOM 1310 C C . LEU A 1 166 ? -1.088 -4.901 12.471 1.00 95.50 166 LEU A C 1
ATOM 1312 O O . LEU A 1 166 ? -2.298 -4.859 12.239 1.00 95.50 166 LEU A O 1
ATOM 1316 N N . THR A 1 167 ? -0.384 -6.026 12.338 1.00 95.12 167 THR A N 1
ATOM 1317 C CA . THR A 1 167 ? -0.962 -7.296 11.881 1.00 95.12 167 THR A CA 1
ATOM 1318 C C . THR A 1 167 ? -2.093 -7.742 12.797 1.00 95.12 167 THR A C 1
ATOM 1320 O O . THR A 1 167 ? -3.169 -8.106 12.313 1.00 95.12 167 THR A O 1
ATOM 1323 N N . HIS A 1 168 ? -1.880 -7.682 14.112 1.00 95.94 168 HIS A N 1
ATOM 1324 C CA . HIS A 1 168 ? -2.895 -8.038 15.093 1.00 95.94 168 HIS A CA 1
ATOM 1325 C C . HIS A 1 168 ? -4.128 -7.127 15.007 1.00 95.94 168 HIS A C 1
ATOM 1327 O O . HIS A 1 168 ? -5.262 -7.622 14.989 1.00 95.94 168 HIS A O 1
ATOM 1333 N N . CYS A 1 169 ? -3.920 -5.812 14.908 1.00 96.44 169 CYS A N 1
ATOM 1334 C CA . CYS A 1 169 ? -5.005 -4.846 14.767 1.00 96.44 169 CYS A CA 1
ATOM 1335 C C . CYS A 1 169 ? -5.832 -5.118 13.500 1.00 96.44 169 CYS A C 1
ATOM 1337 O O . CYS A 1 169 ? -7.059 -5.219 13.565 1.00 96.44 169 CYS A O 1
ATOM 1339 N N . LEU A 1 170 ? -5.174 -5.298 12.349 1.00 96.12 170 LEU A N 1
ATOM 1340 C CA . LEU A 1 170 ? -5.848 -5.574 11.078 1.00 96.12 170 LEU A CA 1
ATOM 1341 C C . LEU A 1 170 ? -6.620 -6.897 11.118 1.00 96.12 170 LEU A C 1
ATOM 1343 O O . LEU A 1 170 ? -7.747 -6.956 10.633 1.00 96.12 170 LEU A O 1
ATOM 1347 N N . GLN A 1 171 ? -6.059 -7.951 11.714 1.00 96.50 171 GLN A N 1
ATOM 1348 C CA . GLN A 1 171 ? -6.757 -9.231 11.880 1.00 96.50 171 GLN A CA 1
ATOM 1349 C C . GLN A 1 171 ? -7.996 -9.103 12.770 1.00 96.50 171 GLN A C 1
ATOM 1351 O O . GLN A 1 171 ? -9.038 -9.671 12.446 1.00 96.50 171 GLN A O 1
ATOM 1356 N N . SER A 1 172 ? -7.906 -8.332 13.853 1.00 96.88 172 SER A N 1
ATOM 1357 C CA . SER A 1 172 ? -9.040 -8.082 14.747 1.00 96.88 172 SER A CA 1
ATOM 1358 C C . SER A 1 172 ? -10.164 -7.329 14.029 1.00 96.88 172 SER A C 1
ATOM 1360 O O . SER A 1 172 ? -11.322 -7.734 14.112 1.00 96.88 172 SER A O 1
ATOM 1362 N N . GLY A 1 173 ? -9.824 -6.300 13.244 1.00 96.19 173 GLY A N 1
ATOM 1363 C CA . GLY A 1 173 ? -10.793 -5.589 12.405 1.00 96.19 173 GLY A CA 1
ATOM 1364 C C . GLY A 1 173 ? -11.411 -6.476 11.318 1.00 96.19 173 GLY A C 1
ATOM 1365 O O . GLY A 1 173 ? -12.615 -6.423 11.091 1.00 96.19 173 GLY A O 1
ATOM 1366 N N . ILE A 1 174 ? -10.629 -7.366 10.697 1.00 97.25 174 ILE A N 1
ATOM 1367 C CA . ILE A 1 174 ? -11.141 -8.358 9.733 1.00 97.25 174 ILE A CA 1
ATOM 1368 C C . ILE A 1 174 ? -12.115 -9.339 10.405 1.00 97.25 174 ILE A C 1
ATOM 1370 O O . ILE A 1 174 ? -13.107 -9.724 9.788 1.00 97.25 174 ILE A O 1
ATOM 1374 N N . ALA A 1 175 ? -11.871 -9.740 11.652 1.00 96.88 175 ALA A N 1
ATOM 1375 C CA . ALA A 1 175 ? -12.770 -10.629 12.387 1.00 96.88 175 ALA A CA 1
ATOM 1376 C C . ALA A 1 175 ? -14.091 -9.947 12.801 1.00 96.88 175 ALA A C 1
ATOM 1378 O O . ALA A 1 175 ? -15.097 -10.633 12.989 1.00 96.88 175 ALA A O 1
ATOM 1379 N N . ALA A 1 176 ? -14.120 -8.614 12.893 1.00 94.12 176 ALA A N 1
ATOM 1380 C CA . ALA A 1 176 ? -15.296 -7.816 13.246 1.00 94.12 176 ALA A CA 1
ATOM 1381 C C . ALA A 1 176 ? -16.291 -7.678 12.075 1.00 94.12 176 ALA A C 1
ATOM 1383 O O . ALA A 1 176 ? -16.590 -6.582 11.608 1.00 94.12 176 ALA A O 1
ATOM 1384 N N . SER A 1 177 ? -16.798 -8.808 11.578 1.00 92.56 177 SER A N 1
ATOM 1385 C CA . SER A 1 177 ? -17.721 -8.868 10.430 1.00 92.56 177 SER A CA 1
ATOM 1386 C C . SER A 1 177 ? -19.046 -8.120 10.632 1.00 92.56 177 SER A C 1
ATOM 1388 O O . SER A 1 177 ? -19.685 -7.731 9.658 1.00 92.56 177 SER A O 1
ATOM 1390 N N . ASP A 1 178 ? -19.440 -7.880 11.881 1.00 94.12 178 ASP A N 1
ATOM 1391 C CA . ASP A 1 178 ? -20.611 -7.093 12.264 1.00 94.12 178 ASP A CA 1
ATOM 1392 C C . ASP A 1 178 ? -20.347 -5.574 12.262 1.00 94.12 178 ASP A C 1
ATOM 1394 O O . ASP A 1 178 ? -21.240 -4.790 12.578 1.00 94.12 178 ASP A O 1
ATOM 1398 N N . TRP A 1 179 ? -19.140 -5.150 11.872 1.00 95.56 179 TRP A N 1
ATOM 1399 C CA . TRP A 1 179 ? -18.767 -3.760 11.622 1.00 95.56 179 TRP A CA 1
ATOM 1400 C C . TRP A 1 179 ? -18.189 -3.615 10.200 1.00 95.56 179 TRP A C 1
ATOM 1402 O O . TRP A 1 179 ? -16.967 -3.646 10.008 1.00 95.56 179 TRP A O 1
ATOM 1412 N N . PRO A 1 180 ? -19.058 -3.496 9.177 1.00 93.44 180 PRO A N 1
ATOM 1413 C CA . PRO A 1 180 ? -18.683 -3.679 7.773 1.00 93.44 180 PRO A CA 1
ATOM 1414 C C . PRO A 1 180 ? -17.584 -2.738 7.273 1.00 93.44 180 PRO A C 1
ATOM 1416 O O . PRO A 1 180 ? -16.702 -3.166 6.526 1.00 93.44 180 PRO A O 1
ATOM 1419 N N . GLU A 1 181 ? -17.606 -1.473 7.690 1.00 93.69 181 GLU A N 1
ATOM 1420 C CA . GLU A 1 181 ? -16.641 -0.452 7.277 1.00 93.69 181 GLU A CA 1
ATOM 1421 C C . GLU A 1 181 ? -15.233 -0.795 7.770 1.00 93.69 181 GLU A C 1
ATOM 1423 O O . GLU A 1 181 ? -14.267 -0.728 7.007 1.00 93.69 181 GLU A O 1
ATOM 1428 N N . VAL A 1 182 ? -15.125 -1.229 9.029 1.00 95.69 182 VAL A N 1
ATOM 1429 C CA . VAL A 1 182 ? -13.860 -1.656 9.636 1.00 95.69 182 VAL A CA 1
ATOM 1430 C C . VAL A 1 182 ? -13.384 -2.966 9.026 1.00 95.69 182 VAL A C 1
ATOM 1432 O O . VAL A 1 182 ? -12.220 -3.063 8.633 1.00 95.69 182 VAL A O 1
ATOM 1435 N N . HIS A 1 183 ? -14.278 -3.945 8.873 1.00 95.56 183 HIS A N 1
ATOM 1436 C CA . HIS A 1 183 ? -13.964 -5.212 8.217 1.00 95.56 183 HIS A CA 1
ATOM 1437 C C . HIS A 1 183 ? -13.374 -4.986 6.820 1.00 95.56 183 HIS A C 1
ATOM 1439 O O . HIS A 1 183 ? -12.297 -5.499 6.499 1.00 95.56 183 HIS A O 1
ATOM 1445 N N . ALA A 1 184 ? -14.057 -4.194 5.990 1.00 94.19 184 ALA A N 1
ATOM 1446 C CA . ALA A 1 184 ? -13.628 -3.906 4.629 1.00 94.19 184 ALA A CA 1
ATOM 1447 C C . ALA A 1 184 ? -12.310 -3.119 4.601 1.00 94.19 184 ALA A C 1
ATOM 1449 O O . ALA A 1 184 ? -11.402 -3.496 3.855 1.00 94.19 184 ALA A O 1
ATOM 1450 N N . GLY A 1 185 ? -12.181 -2.079 5.431 1.00 95.50 185 GLY A N 1
ATOM 1451 C CA . GLY A 1 185 ? -10.978 -1.252 5.518 1.00 95.50 185 GLY A CA 1
ATOM 1452 C C . GLY A 1 185 ? -9.747 -2.062 5.923 1.00 95.50 185 GLY A C 1
ATOM 1453 O O . GLY A 1 185 ? -8.748 -2.077 5.202 1.00 95.50 185 GLY A O 1
ATOM 1454 N N . CYS A 1 186 ? -9.835 -2.821 7.019 1.00 96.38 186 CYS A N 1
ATOM 1455 C CA . CYS A 1 186 ? -8.736 -3.661 7.493 1.00 96.38 186 CYS A CA 1
ATOM 1456 C C . CYS A 1 186 ? -8.372 -4.763 6.490 1.00 96.38 186 CYS A C 1
ATOM 1458 O O . CYS A 1 186 ? -7.187 -5.019 6.264 1.00 96.38 186 CYS A O 1
ATOM 1460 N N . LYS A 1 187 ? -9.364 -5.384 5.836 1.00 95.25 187 LYS A N 1
ATOM 1461 C CA . LYS A 1 187 ? -9.131 -6.400 4.798 1.00 95.25 187 LYS A CA 1
ATOM 1462 C C . LYS A 1 187 ? -8.389 -5.827 3.594 1.00 95.25 187 LYS A C 1
ATOM 1464 O O . LYS A 1 187 ? -7.457 -6.457 3.098 1.00 95.25 187 LYS A O 1
ATOM 1469 N N . GLN A 1 188 ? -8.788 -4.648 3.124 1.00 94.62 188 GLN A N 1
ATOM 1470 C CA . GLN A 1 188 ? -8.156 -3.994 1.980 1.00 94.62 188 GLN A CA 1
ATOM 1471 C C . GLN A 1 188 ? -6.733 -3.533 2.307 1.00 94.62 188 GLN A C 1
ATOM 1473 O O . GLN A 1 188 ? -5.832 -3.827 1.525 1.00 94.62 188 GLN A O 1
ATOM 1478 N N . ILE A 1 189 ? -6.507 -2.913 3.474 1.00 94.75 189 ILE A N 1
ATOM 1479 C CA . ILE A 1 189 ? -5.161 -2.536 3.944 1.00 94.75 189 ILE A CA 1
ATOM 1480 C C . ILE A 1 189 ? -4.266 -3.773 4.034 1.00 94.75 189 ILE A C 1
ATOM 1482 O O . ILE A 1 189 ? -3.181 -3.794 3.452 1.00 94.75 189 ILE A O 1
ATOM 1486 N N . LYS A 1 190 ? -4.737 -4.838 4.692 1.00 93.62 190 LYS A N 1
ATOM 1487 C CA . LYS A 1 190 ? -3.975 -6.084 4.800 1.00 93.62 190 LYS A CA 1
ATOM 1488 C C . LYS A 1 190 ? -3.634 -6.661 3.426 1.00 93.62 190 LYS A C 1
ATOM 1490 O O . LYS A 1 190 ? -2.485 -7.006 3.179 1.00 93.62 190 LYS A O 1
ATOM 1495 N N . SER A 1 191 ? -4.600 -6.703 2.508 1.00 90.56 191 SER A N 1
ATOM 1496 C CA . SER A 1 191 ? -4.387 -7.241 1.161 1.00 90.56 191 SER A CA 1
ATOM 1497 C C . SER A 1 191 ? -3.315 -6.489 0.370 1.00 90.56 191 SER A C 1
ATOM 1499 O O . SER A 1 191 ? -2.597 -7.117 -0.407 1.00 90.56 191 SER A O 1
ATOM 1501 N N . VAL A 1 192 ? -3.219 -5.163 0.509 1.00 90.38 192 VAL A N 1
ATOM 1502 C CA . VAL A 1 192 ? -2.222 -4.374 -0.234 1.00 90.38 192 VAL A CA 1
ATOM 1503 C C . VAL A 1 192 ? -0.837 -4.404 0.413 1.00 90.38 192 VAL A C 1
ATOM 1505 O O . VAL A 1 192 ? 0.158 -4.297 -0.306 1.00 90.38 192 VAL A O 1
ATOM 1508 N N . LEU A 1 193 ? -0.761 -4.598 1.733 1.00 88.88 193 LEU A N 1
ATOM 1509 C CA . LEU A 1 193 ? 0.495 -4.797 2.462 1.00 88.88 193 LEU A CA 1
ATOM 1510 C C . LEU A 1 193 ? 1.085 -6.192 2.212 1.00 88.88 193 LEU A C 1
ATOM 1512 O O . LEU A 1 193 ? 2.266 -6.298 1.887 1.00 88.88 193 LEU A O 1
ATOM 1516 N N . ASP A 1 194 ? 0.250 -7.235 2.267 1.00 85.25 194 ASP A N 1
ATOM 1517 C CA . ASP A 1 194 ? 0.648 -8.632 2.030 1.00 85.25 194 ASP A CA 1
ATOM 1518 C C . ASP A 1 194 ? 0.983 -8.913 0.555 1.00 85.25 194 ASP A C 1
ATOM 1520 O O . ASP A 1 194 ? 1.586 -9.934 0.228 1.00 85.25 194 ASP A O 1
ATOM 1524 N N . GLY A 1 195 ? 0.566 -8.039 -0.367 1.00 75.75 195 GLY A N 1
ATOM 1525 C CA . GLY A 1 195 ? 0.829 -8.228 -1.786 1.00 75.75 195 GLY A CA 1
ATOM 1526 C C . GLY A 1 195 ? 2.331 -8.332 -2.072 1.00 75.75 195 GLY A C 1
ATOM 1527 O O . GLY A 1 195 ? 3.128 -7.492 -1.647 1.00 75.75 195 GLY A O 1
ATOM 1528 N N . GLU A 1 196 ? 2.733 -9.299 -2.889 1.00 65.69 196 GLU A N 1
ATOM 1529 C CA . GLU A 1 196 ? 4.110 -9.405 -3.372 1.00 65.69 196 GLU A CA 1
ATOM 1530 C C . GLU A 1 196 ? 4.274 -8.723 -4.737 1.00 65.69 196 GLU A C 1
ATOM 1532 O O . GLU A 1 196 ? 3.639 -9.093 -5.729 1.00 65.69 196 GLU A O 1
ATOM 1537 N N . ILE A 1 197 ? 5.179 -7.742 -4.805 1.00 59.31 197 ILE A N 1
ATOM 1538 C CA . ILE A 1 197 ? 5.715 -7.195 -6.066 1.00 59.31 197 ILE A CA 1
ATOM 1539 C C . ILE A 1 197 ? 7.106 -7.814 -6.294 1.00 59.31 197 ILE A C 1
ATOM 1541 O O . ILE A 1 197 ? 8.064 -7.096 -6.534 1.00 59.31 197 ILE A O 1
ATOM 1545 N N . ASP A 1 198 ? 7.308 -9.120 -6.086 1.00 52.41 198 ASP A N 1
ATOM 1546 C CA . ASP A 1 198 ? 8.671 -9.662 -6.202 1.00 52.41 198 ASP A CA 1
ATOM 1547 C C . ASP A 1 198 ? 9.082 -9.988 -7.647 1.00 52.41 198 ASP A C 1
ATOM 1549 O O . ASP A 1 198 ? 8.299 -10.547 -8.422 1.00 52.41 198 ASP A O 1
ATOM 1553 N N . GLN A 1 199 ? 10.348 -9.627 -7.903 1.00 44.34 199 GLN A N 1
ATOM 1554 C CA . GLN A 1 199 ? 11.285 -9.987 -8.974 1.00 44.34 199 GLN A CA 1
ATOM 1555 C C . GLN A 1 199 ? 11.212 -9.175 -10.282 1.00 44.34 199 GLN A C 1
ATOM 1557 O O . GLN A 1 199 ? 10.415 -9.421 -11.184 1.00 44.34 199 GLN A O 1
ATOM 1562 N N . ASP A 1 200 ? 12.149 -8.231 -10.386 1.00 37.97 200 ASP A N 1
ATOM 1563 C CA . ASP A 1 200 ? 12.658 -7.705 -11.651 1.00 37.97 200 ASP A CA 1
ATOM 1564 C C . ASP A 1 200 ? 13.430 -8.849 -12.356 1.00 37.97 200 ASP A C 1
ATOM 1566 O O . ASP A 1 200 ? 14.388 -9.373 -11.765 1.00 37.97 200 ASP A O 1
ATOM 1570 N N . PRO A 1 201 ? 13.042 -9.289 -13.570 1.00 41.19 201 PRO A N 1
ATOM 1571 C CA . PRO A 1 201 ? 13.728 -10.372 -14.288 1.00 41.19 201 PRO A CA 1
ATOM 1572 C C . PRO A 1 201 ? 15.204 -10.058 -14.597 1.00 41.19 201 PRO A C 1
ATOM 1574 O O . PRO A 1 201 ? 15.990 -10.972 -14.856 1.00 41.19 201 PRO A O 1
ATOM 1577 N N . ASP A 1 202 ? 15.609 -8.790 -14.494 1.00 40.44 202 ASP A N 1
ATOM 1578 C CA . ASP A 1 202 ? 16.966 -8.321 -14.784 1.00 40.44 202 ASP A CA 1
ATOM 1579 C C . ASP A 1 202 ? 18.041 -8.827 -13.811 1.00 40.44 202 ASP A C 1
ATOM 1581 O O . ASP A 1 202 ? 19.231 -8.744 -14.114 1.00 40.44 202 ASP A O 1
ATOM 1585 N N . THR A 1 203 ? 17.669 -9.428 -12.676 1.00 37.88 203 THR A N 1
ATOM 1586 C CA . THR A 1 203 ? 18.666 -10.018 -11.761 1.00 37.88 203 THR A CA 1
ATOM 1587 C C . THR A 1 203 ? 19.339 -11.268 -12.358 1.00 37.88 203 THR A C 1
ATOM 1589 O O . THR A 1 203 ? 20.443 -11.621 -11.949 1.00 37.88 203 THR A O 1
ATOM 1592 N N . ASN A 1 204 ? 18.736 -11.895 -13.380 1.00 32.31 204 ASN A N 1
ATOM 1593 C CA . ASN A 1 204 ? 19.288 -13.071 -14.068 1.00 32.31 204 ASN A CA 1
ATOM 1594 C C . ASN A 1 204 ? 19.914 -12.767 -15.444 1.00 32.31 204 ASN A C 1
ATOM 1596 O O . ASN A 1 204 ? 20.467 -13.672 -16.069 1.00 32.31 204 ASN A O 1
ATOM 1600 N N . ALA A 1 205 ? 19.874 -11.518 -15.923 1.00 36.34 205 ALA A N 1
ATOM 1601 C CA . ALA A 1 205 ? 20.436 -11.148 -17.228 1.00 36.34 205 ALA A CA 1
ATOM 1602 C C . ALA A 1 205 ? 21.976 -11.015 -17.229 1.00 36.34 205 ALA A C 1
ATOM 1604 O O . ALA A 1 205 ? 22.585 -10.861 -18.285 1.00 36.34 205 ALA A O 1
ATOM 1605 N N . THR A 1 206 ? 22.621 -11.128 -16.064 1.00 34.53 206 THR A N 1
ATOM 1606 C CA . THR A 1 206 ? 24.083 -11.026 -15.907 1.00 34.53 206 THR A CA 1
ATOM 1607 C C . THR A 1 206 ? 24.760 -12.385 -15.705 1.00 34.53 206 THR A C 1
ATOM 1609 O O . THR A 1 206 ? 25.779 -12.482 -15.023 1.00 34.53 206 THR A O 1
ATOM 1612 N N . ALA A 1 207 ? 24.228 -13.461 -16.289 1.00 36.25 207 ALA A N 1
ATOM 1613 C CA . ALA A 1 207 ? 25.034 -14.664 -16.469 1.00 36.25 207 ALA A CA 1
ATOM 1614 C C . ALA A 1 207 ? 26.141 -14.351 -17.500 1.00 36.25 207 ALA A C 1
ATOM 1616 O O . ALA A 1 207 ? 25.831 -13.874 -18.595 1.00 36.25 207 ALA A O 1
ATOM 1617 N N . PRO A 1 208 ? 27.431 -14.575 -17.191 1.00 35.69 208 PRO A N 1
ATOM 1618 C CA . PRO A 1 208 ? 28.493 -14.347 -18.156 1.00 35.69 208 PRO A CA 1
ATOM 1619 C C . PRO A 1 208 ? 28.271 -15.269 -19.357 1.00 35.69 208 PRO A C 1
ATOM 1621 O O . PRO A 1 208 ? 28.236 -16.491 -19.214 1.00 35.69 208 PRO A O 1
ATOM 1624 N N . VAL A 1 209 ? 28.133 -14.674 -20.545 1.00 39.97 209 VAL A N 1
ATOM 1625 C CA . VAL A 1 209 ? 28.177 -15.398 -21.819 1.00 39.97 209 VAL A CA 1
ATOM 1626 C C . VAL A 1 209 ? 29.428 -16.281 -21.793 1.00 39.97 209 VAL A C 1
ATOM 1628 O O . VAL A 1 209 ? 30.531 -15.743 -21.624 1.00 39.97 209 VAL A O 1
ATOM 1631 N N . PRO A 1 210 ? 29.318 -17.614 -21.944 1.00 36.78 210 PRO A N 1
ATOM 1632 C CA . PRO A 1 210 ? 30.493 -18.449 -22.088 1.00 36.78 210 PRO A CA 1
ATOM 1633 C C . PRO A 1 210 ? 31.230 -17.957 -23.328 1.00 36.78 210 PRO A C 1
ATOM 1635 O O . PRO A 1 210 ? 30.721 -18.065 -24.444 1.00 36.78 210 PRO A O 1
ATOM 1638 N N . ARG A 1 211 ? 32.420 -17.372 -23.143 1.00 40.94 211 ARG A N 1
ATOM 1639 C CA . ARG A 1 211 ? 33.326 -17.092 -24.255 1.00 40.94 211 ARG A CA 1
ATOM 1640 C C . ARG A 1 211 ? 33.541 -18.414 -24.978 1.00 40.94 211 ARG A C 1
ATOM 1642 O O . ARG A 1 211 ? 34.214 -19.301 -24.452 1.00 40.94 211 ARG A O 1
ATOM 1649 N N . ALA A 1 212 ? 32.956 -18.545 -26.164 1.00 40.91 212 ALA A N 1
ATOM 1650 C CA . ALA A 1 212 ? 33.286 -19.622 -27.072 1.00 40.91 212 ALA A CA 1
ATOM 1651 C C . ALA A 1 212 ? 34.808 -19.597 -27.249 1.00 40.91 212 ALA A C 1
ATOM 1653 O O . ALA A 1 212 ? 35.376 -18.621 -27.742 1.00 40.91 212 ALA A O 1
ATOM 1654 N N . ARG A 1 213 ? 35.483 -20.650 -26.777 1.00 40.31 213 ARG A N 1
ATOM 1655 C CA . ARG A 1 213 ? 36.879 -20.909 -27.123 1.00 40.31 213 ARG A CA 1
ATOM 1656 C C . ARG A 1 213 ? 36.920 -21.045 -28.642 1.00 40.31 213 ARG A C 1
ATOM 1658 O O . ARG A 1 213 ? 36.588 -22.103 -29.169 1.00 40.31 213 ARG A O 1
ATOM 1665 N N . MET A 1 214 ? 37.341 -19.991 -29.337 1.00 37.12 214 MET A N 1
ATOM 1666 C CA . MET A 1 214 ? 37.912 -20.134 -30.669 1.00 37.12 214 MET A CA 1
ATOM 1667 C C . MET A 1 214 ? 39.126 -21.051 -30.520 1.00 37.12 214 MET A C 1
ATOM 1669 O O . MET A 1 214 ? 40.191 -20.645 -30.059 1.00 37.12 214 MET A O 1
ATOM 1673 N N . ARG A 1 215 ? 38.934 -22.333 -30.834 1.00 39.22 215 ARG A N 1
ATOM 1674 C CA . ARG A 1 215 ? 40.035 -23.237 -31.134 1.00 39.22 215 ARG A CA 1
ATOM 1675 C C . ARG A 1 215 ? 40.570 -22.816 -32.494 1.00 39.22 215 ARG A C 1
ATOM 1677 O O . ARG A 1 215 ? 39.953 -23.091 -33.517 1.00 39.22 215 ARG A O 1
ATOM 1684 N N . SER A 1 216 ? 41.711 -22.144 -32.479 1.00 43.62 216 SER A N 1
ATOM 1685 C CA . SER A 1 216 ? 42.579 -21.999 -33.639 1.00 43.62 216 SER A CA 1
ATOM 1686 C C . SER A 1 216 ? 42.947 -23.400 -34.128 1.00 43.62 216 SER A C 1
ATOM 1688 O O . SER A 1 216 ? 43.720 -24.104 -33.481 1.00 43.62 216 SER A O 1
ATOM 1690 N N . ALA A 1 217 ? 42.354 -23.836 -35.236 1.00 39.81 217 ALA A N 1
ATOM 1691 C CA . ALA A 1 217 ? 42.832 -24.994 -35.972 1.00 39.81 217 ALA A CA 1
ATOM 1692 C C . ALA A 1 217 ? 43.870 -24.498 -36.983 1.00 39.81 217 ALA A C 1
ATOM 1694 O O . ALA A 1 217 ? 43.538 -24.081 -38.087 1.00 39.81 217 ALA A O 1
ATOM 1695 N N . SER A 1 218 ? 45.134 -24.505 -36.569 1.00 47.97 218 SER A N 1
ATOM 1696 C CA . SER A 1 218 ? 46.271 -24.521 -37.481 1.00 47.97 218 SER A CA 1
ATOM 1697 C C . SER A 1 218 ? 46.573 -25.977 -37.847 1.00 47.97 218 SER A C 1
ATOM 1699 O O . SER A 1 218 ? 47.090 -26.727 -37.020 1.00 47.97 218 SER A O 1
ATOM 1701 N N . ALA A 1 219 ? 46.242 -26.366 -39.072 1.00 40.47 219 ALA A N 1
ATOM 1702 C CA . ALA A 1 219 ? 46.792 -27.520 -39.782 1.00 40.47 219 ALA A CA 1
ATOM 1703 C C . ALA A 1 219 ? 46.700 -27.140 -41.270 1.00 40.47 219 ALA A C 1
ATOM 1705 O O . ALA A 1 219 ? 45.612 -26.889 -41.771 1.00 40.47 219 ALA A O 1
ATOM 1706 N N . GLY A 1 220 ? 47.804 -26.831 -41.944 1.00 40.88 220 GLY A N 1
ATOM 1707 C CA . GLY A 1 220 ? 48.767 -27.840 -42.368 1.00 40.88 220 GLY A CA 1
ATOM 1708 C C . GLY A 1 220 ? 48.287 -28.375 -43.716 1.00 40.88 220 GLY A C 1
ATOM 1709 O O . GLY A 1 220 ? 47.537 -29.344 -43.758 1.00 40.88 220 GLY A O 1
ATOM 1710 N N . THR A 1 221 ? 48.634 -27.678 -44.794 1.00 40.94 221 THR A N 1
ATOM 1711 C CA . THR A 1 221 ? 48.365 -28.102 -46.177 1.00 40.94 221 THR A CA 1
ATOM 1712 C C . THR A 1 221 ? 49.635 -28.795 -46.697 1.00 40.94 221 THR A C 1
ATOM 1714 O O . THR A 1 221 ? 50.717 -28.322 -46.342 1.00 40.94 221 THR A O 1
ATOM 1717 N N . PRO A 1 222 ? 49.509 -29.927 -47.420 1.00 57.72 222 PRO A N 1
ATOM 1718 C CA . PRO A 1 222 ? 50.599 -30.862 -47.733 1.00 57.72 222 PRO A CA 1
ATOM 1719 C C . PRO A 1 222 ? 51.771 -30.278 -48.523 1.00 57.72 222 PRO A C 1
ATOM 1721 O O . PRO A 1 222 ? 51.551 -29.328 -49.308 1.00 57.72 222 PRO A O 1
#

Foldseek 3Di:
DVVLCVVLVVLVVQLVVCVVVVVVVSNVVSVVVNVVSVVVVVVVLVVLQVVLCVQVVLPDDPDPLSSLLSSLLSLLVVLLVLLCVLPPDPVNQVVLQVQADDQGRTSVSLSVLSVVLNVQLCQLSCLDPPHDDDPPDDVVNSVVSNVVSSVRSLVSLQVSLPDPRLVSNLVVQCVPVVSPSSNVSSVSNNCSSPDDPDDDPVVPVPDPDPPPPPPPDDDDDD

pLDDT: mean 81.42, std 18.13, range [29.23, 97.25]

Secondary structure (DSSP, 8-state):
-HHHHHHHHHHHHHHHHHHHTT-HHHHHHHHHHHHHHHHHHHHHHHHHHHHHHHHH---S-SSHHHHHHHHHHHHHHHHHHHHHHHTTSHHHHHHTGGG-BTTB-SHHHHHHHHHHHHHHHTTTGGGSTTSPPPTT--HHHHHHHHHHHHHHHHHHHHHHHT-HHHHHHHHHHHH-TTSHHHHHHHHHHHHHHS------GGGGTTPPP-------------